Protein AF-A0A8J3ZW95-F1 (afdb_monomer)

Structure (mmCIF, N/CA/C/O backbone):
data_AF-A0A8J3ZW95-F1
#
_entry.id   AF-A0A8J3ZW95-F1
#
loop_
_atom_site.group_PDB
_atom_site.id
_atom_site.type_symbol
_atom_site.label_atom_id
_atom_site.label_alt_id
_atom_site.label_comp_id
_atom_site.label_asym_id
_atom_site.label_entity_id
_atom_site.label_seq_id
_atom_site.pdbx_PDB_ins_code
_atom_site.Cartn_x
_atom_site.Cartn_y
_atom_site.Cartn_z
_atom_site.occupancy
_atom_site.B_iso_or_equiv
_atom_site.auth_seq_id
_atom_site.auth_comp_id
_atom_site.auth_asym_id
_atom_site.auth_atom_id
_atom_site.pdbx_PDB_model_num
ATOM 1 N N . MET A 1 1 ? -8.675 -26.680 12.014 1.00 49.88 1 MET A N 1
ATOM 2 C CA . MET A 1 1 ? -7.627 -25.648 12.209 1.00 49.88 1 MET A CA 1
ATOM 3 C C . MET A 1 1 ? -8.250 -24.459 12.927 1.00 49.88 1 MET A C 1
ATOM 5 O O . MET A 1 1 ? -9.289 -23.995 12.486 1.00 49.88 1 MET A O 1
ATOM 9 N N . SER A 1 2 ? -7.690 -24.002 14.051 1.00 55.12 2 SER A N 1
ATOM 10 C CA . SER A 1 2 ? -8.222 -22.830 14.769 1.00 55.12 2 SER A CA 1
ATOM 11 C C . SER A 1 2 ? -8.255 -21.608 13.840 1.00 55.12 2 SER A C 1
A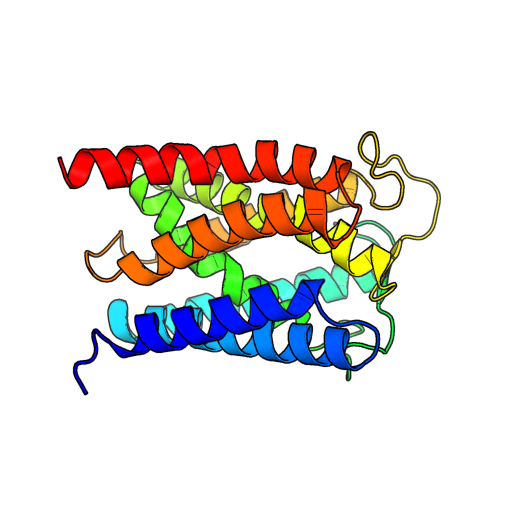TOM 13 O O . SER A 1 2 ? -7.225 -21.270 13.253 1.00 55.12 2 SER A O 1
ATOM 15 N N . PHE A 1 3 ? -9.411 -20.937 13.742 1.00 62.34 3 PHE A N 1
ATOM 16 C CA . PHE A 1 3 ? -9.634 -19.710 12.954 1.00 62.34 3 PHE A CA 1
ATOM 17 C C . PHE A 1 3 ? -8.583 -18.611 13.206 1.00 62.34 3 PHE A C 1
ATOM 19 O O . PHE A 1 3 ? -8.415 -17.721 12.380 1.00 62.34 3 PHE A O 1
ATOM 26 N N . ARG A 1 4 ? -7.839 -18.680 14.319 1.00 70.88 4 ARG A N 1
ATOM 27 C CA . ARG A 1 4 ? -6.763 -17.738 14.653 1.00 70.88 4 ARG A CA 1
ATOM 28 C C . ARG A 1 4 ? -5.436 -17.987 13.927 1.00 70.88 4 ARG A C 1
ATOM 30 O O . ARG A 1 4 ? -4.615 -17.080 13.908 1.00 70.88 4 ARG A O 1
ATOM 37 N N . ARG A 1 5 ? -5.176 -19.181 13.376 1.00 85.94 5 ARG A N 1
ATOM 38 C CA . ARG A 1 5 ? -3.844 -19.531 12.828 1.00 85.94 5 ARG A CA 1
ATOM 39 C C . ARG A 1 5 ? -3.665 -19.188 11.351 1.00 85.94 5 ARG A C 1
ATOM 41 O O . ARG A 1 5 ? -2.556 -18.860 10.947 1.00 85.94 5 ARG A O 1
ATOM 48 N N . TRP A 1 6 ? -4.727 -19.246 10.550 1.00 90.62 6 TRP A N 1
ATOM 49 C CA . TRP A 1 6 ? -4.615 -19.068 9.100 1.00 90.62 6 TRP A CA 1
ATOM 50 C C . TRP A 1 6 ? -4.072 -17.687 8.669 1.00 90.62 6 TRP A C 1
ATOM 52 O O . TRP A 1 6 ? -3.246 -17.682 7.756 1.00 90.62 6 TRP A O 1
ATOM 62 N N . PRO A 1 7 ? -4.404 -16.539 9.314 1.00 93.06 7 PRO A N 1
ATOM 63 C CA . PRO A 1 7 ? -3.857 -15.255 8.876 1.00 93.06 7 PRO A CA 1
ATOM 64 C C . PRO A 1 7 ? -2.346 -15.182 9.103 1.00 93.06 7 PRO A C 1
ATOM 66 O O . PRO A 1 7 ? -1.635 -14.572 8.317 1.00 93.06 7 PRO A O 1
ATOM 69 N N . TRP A 1 8 ? -1.845 -15.837 10.156 1.00 95.50 8 TRP A N 1
ATOM 70 C CA . TRP A 1 8 ? -0.411 -15.935 10.427 1.00 95.50 8 TRP A CA 1
ATOM 71 C C . TRP A 1 8 ? 0.311 -16.825 9.413 1.00 95.50 8 TRP A C 1
ATOM 73 O O . TRP A 1 8 ? 1.422 -16.494 9.015 1.00 95.50 8 TRP A O 1
ATOM 83 N N . LEU A 1 9 ? -0.313 -17.921 8.968 1.00 95.44 9 LEU A N 1
ATOM 84 C CA . LEU A 1 9 ? 0.256 -18.783 7.925 1.00 95.44 9 LEU A CA 1
ATOM 85 C C . LEU A 1 9 ? 0.332 -18.062 6.575 1.00 95.44 9 LEU A C 1
ATOM 87 O O . LEU A 1 9 ? 1.371 -18.103 5.922 1.00 95.44 9 LEU A O 1
ATOM 91 N N . LEU A 1 10 ? -0.734 -17.359 6.178 1.00 95.38 10 LEU A N 1
ATOM 92 C CA . LEU A 1 10 ? -0.709 -16.550 4.957 1.00 95.38 10 LEU A CA 1
ATOM 93 C C . LEU A 1 10 ? 0.260 -15.373 5.068 1.00 95.38 10 LEU A C 1
ATOM 95 O O . LEU A 1 10 ? 0.947 -15.076 4.099 1.00 95.38 10 LEU A O 1
ATOM 99 N N . LEU A 1 11 ? 0.364 -14.735 6.239 1.00 97.38 11 LEU A N 1
ATOM 100 C CA . LEU A 1 11 ? 1.375 -13.709 6.472 1.00 97.38 11 LEU A CA 1
ATOM 101 C C . LEU A 1 11 ? 2.789 -14.278 6.319 1.00 97.38 11 LEU A C 1
ATOM 103 O O . LEU A 1 11 ? 3.610 -13.655 5.662 1.00 97.38 11 LEU A O 1
ATOM 107 N N . ALA A 1 12 ? 3.075 -15.460 6.869 1.00 97.62 12 ALA A N 1
ATOM 108 C CA . ALA A 1 12 ? 4.380 -16.098 6.703 1.00 97.62 12 ALA A CA 1
ATOM 109 C C . ALA A 1 12 ? 4.691 -16.381 5.223 1.00 97.62 12 ALA A C 1
ATOM 111 O O . ALA A 1 12 ? 5.791 -16.090 4.765 1.00 97.62 12 ALA A O 1
ATOM 112 N N . ALA A 1 13 ? 3.714 -16.873 4.454 1.00 97.19 13 ALA A N 1
ATOM 113 C CA . ALA A 1 13 ? 3.872 -17.043 3.010 1.00 97.19 13 ALA A CA 1
ATOM 114 C C . ALA A 1 13 ? 4.122 -15.701 2.299 1.00 97.19 13 ALA A C 1
ATOM 116 O O . ALA A 1 13 ? 5.018 -15.603 1.466 1.00 97.19 13 ALA A O 1
ATOM 117 N N . LEU A 1 14 ? 3.384 -14.650 2.666 1.00 97.44 14 LEU A N 1
ATOM 118 C CA . LEU A 1 14 ? 3.548 -13.308 2.109 1.00 97.44 14 LEU A CA 1
ATOM 119 C C . LEU A 1 14 ? 4.928 -12.710 2.422 1.00 97.44 14 LEU A C 1
ATOM 121 O O . LEU A 1 14 ? 5.544 -12.110 1.547 1.00 97.44 14 LEU A O 1
ATOM 125 N N . VAL A 1 15 ? 5.444 -12.930 3.634 1.00 98.31 15 VAL A N 1
ATOM 126 C CA . VAL A 1 15 ? 6.814 -12.568 4.028 1.00 98.31 15 VAL A CA 1
ATOM 127 C C . VAL A 1 15 ? 7.835 -13.249 3.114 1.00 98.31 15 VAL A C 1
ATOM 129 O O . VAL A 1 15 ? 8.731 -12.583 2.605 1.00 98.31 15 VAL A O 1
ATOM 132 N N . LEU A 1 16 ? 7.684 -14.551 2.852 1.00 98.12 16 LEU A N 1
ATOM 133 C CA . LEU A 1 16 ? 8.588 -15.284 1.958 1.00 98.12 16 LEU A CA 1
ATOM 134 C C . LEU A 1 16 ? 8.531 -14.761 0.516 1.00 98.12 16 LEU A C 1
ATOM 136 O O . LEU A 1 16 ? 9.575 -14.623 -0.118 1.00 98.12 16 LEU A O 1
ATOM 140 N N . LEU A 1 17 ? 7.340 -14.422 0.012 1.00 97.75 17 LEU A N 1
ATOM 141 C CA . LEU A 1 17 ? 7.181 -13.819 -1.316 1.00 97.75 17 LEU A CA 1
ATOM 142 C C . LEU A 1 17 ? 7.900 -12.463 -1.411 1.00 97.75 17 LEU A C 1
ATOM 144 O O . LEU A 1 17 ? 8.619 -12.211 -2.377 1.00 97.75 17 LEU A O 1
ATOM 148 N N . GLN A 1 18 ? 7.772 -11.623 -0.380 1.00 97.56 18 GLN A N 1
ATOM 149 C CA . GLN A 1 18 ? 8.449 -10.325 -0.315 1.00 97.56 18 GLN A CA 1
ATOM 150 C C . GLN A 1 18 ? 9.969 -10.447 -0.172 1.00 97.56 18 GLN A C 1
ATOM 152 O O . GLN A 1 18 ? 10.688 -9.631 -0.737 1.00 97.56 18 GLN A O 1
ATOM 157 N N . ILE A 1 19 ? 10.472 -11.471 0.527 1.00 97.75 19 ILE A N 1
ATOM 158 C CA . ILE A 1 19 ? 11.910 -11.787 0.566 1.00 97.75 19 ILE A CA 1
ATOM 159 C C . ILE A 1 19 ? 12.399 -12.244 -0.814 1.00 97.75 19 ILE A C 1
ATOM 161 O O . ILE A 1 19 ? 13.501 -11.891 -1.221 1.00 97.75 19 ILE A O 1
ATOM 165 N N . GLY A 1 20 ? 11.586 -13.006 -1.550 1.00 97.12 20 GLY A N 1
ATOM 166 C CA . GLY A 1 20 ? 11.925 -13.471 -2.895 1.00 97.12 20 GLY A CA 1
ATOM 167 C C . GLY A 1 20 ? 11.990 -12.351 -3.939 1.00 97.12 20 GLY A C 1
ATOM 168 O O . GLY A 1 20 ? 12.810 -12.424 -4.852 1.00 97.12 20 GLY A O 1
ATOM 169 N N . TYR A 1 21 ? 11.173 -11.301 -3.805 1.00 97.12 21 TYR A N 1
ATOM 170 C CA . TYR A 1 21 ? 11.115 -10.190 -4.765 1.00 97.12 21 TYR A CA 1
ATOM 171 C C . TYR A 1 21 ? 12.492 -9.575 -5.099 1.00 97.12 21 TYR A C 1
ATOM 173 O O . TYR A 1 21 ? 12.890 -9.646 -6.266 1.00 97.12 21 TYR A O 1
ATOM 181 N N . PRO A 1 22 ? 13.271 -9.045 -4.130 1.00 96.44 22 PRO A N 1
ATOM 182 C CA . PRO A 1 22 ? 14.571 -8.439 -4.423 1.00 96.44 22 PRO A CA 1
ATOM 183 C C . PRO A 1 22 ? 15.627 -9.441 -4.917 1.00 96.44 22 PRO A C 1
ATOM 185 O O . PRO A 1 22 ? 16.647 -9.027 -5.460 1.00 96.44 22 PRO A O 1
ATOM 188 N N . LEU A 1 23 ? 15.393 -10.748 -4.751 1.00 96.19 23 LEU A N 1
ATOM 189 C CA . LEU A 1 23 ? 16.322 -11.822 -5.123 1.00 96.19 23 LEU A CA 1
ATOM 190 C C . LEU A 1 23 ? 16.070 -12.393 -6.529 1.00 96.19 23 LEU A C 1
ATOM 192 O O . LEU A 1 23 ? 16.790 -13.282 -6.976 1.00 96.19 23 LEU A O 1
ATOM 196 N N . THR A 1 24 ? 15.044 -11.910 -7.227 1.00 96.94 24 THR A N 1
ATOM 197 C CA . THR A 1 24 ? 14.668 -12.360 -8.578 1.00 96.94 24 THR A CA 1
ATOM 198 C C . THR A 1 24 ? 14.692 -11.193 -9.553 1.00 96.94 24 THR A C 1
ATOM 200 O O . THR A 1 24 ? 14.816 -10.055 -9.123 1.00 96.94 24 THR A O 1
ATOM 203 N N . SER A 1 25 ? 14.572 -11.428 -10.858 1.00 95.62 25 SER A N 1
ATOM 204 C CA . SER A 1 25 ? 14.516 -10.374 -11.884 1.00 95.62 25 SER A CA 1
ATOM 205 C C . SER A 1 25 ? 13.596 -10.774 -13.044 1.00 95.62 25 SER A C 1
ATOM 207 O O . SER A 1 25 ? 13.141 -11.921 -13.123 1.00 95.62 25 SER A O 1
ATOM 209 N N . GLY A 1 26 ? 13.282 -9.822 -13.928 1.00 94.38 26 GLY A N 1
ATOM 210 C CA . GLY A 1 26 ? 12.531 -10.073 -15.160 1.00 94.38 26 GLY A CA 1
ATOM 211 C C . GLY A 1 26 ? 11.127 -10.641 -14.924 1.00 94.38 26 GLY A C 1
ATOM 212 O O . GLY A 1 26 ? 10.406 -10.217 -14.020 1.00 94.38 26 GLY A O 1
ATOM 213 N N . SER A 1 27 ? 10.728 -11.624 -15.736 1.00 93.62 27 SER A N 1
ATOM 214 C CA . SER A 1 27 ? 9.389 -12.230 -15.674 1.00 93.62 27 SER A CA 1
ATOM 215 C C . SER A 1 27 ? 9.100 -12.925 -14.341 1.00 93.62 27 SER A C 1
ATOM 217 O O . SER A 1 27 ? 7.970 -12.869 -13.859 1.00 93.62 27 SER A O 1
ATOM 219 N N . THR A 1 28 ? 10.110 -13.523 -13.704 1.00 96.69 28 THR A N 1
ATOM 220 C CA . THR A 1 28 ? 9.969 -14.123 -12.370 1.00 96.69 28 THR A CA 1
ATOM 221 C C . THR A 1 28 ? 9.621 -13.065 -11.327 1.00 96.69 28 THR A C 1
ATOM 223 O O . THR A 1 28 ? 8.718 -13.281 -10.519 1.00 96.69 28 THR A O 1
ATOM 226 N N . ARG A 1 29 ? 10.280 -11.897 -11.374 1.00 96.81 29 ARG A N 1
ATOM 227 C CA . ARG A 1 29 ? 9.981 -10.767 -10.480 1.00 96.81 29 ARG A CA 1
ATOM 228 C C . ARG A 1 29 ? 8.556 -10.253 -10.705 1.00 96.81 29 ARG A C 1
ATOM 230 O O . ARG A 1 29 ? 7.812 -10.106 -9.739 1.00 96.81 29 ARG A O 1
ATOM 237 N N . ALA A 1 30 ? 8.134 -10.090 -11.961 1.00 96.25 30 ALA A N 1
ATOM 238 C CA . ALA A 1 30 ? 6.767 -9.676 -12.299 1.00 96.25 30 ALA A CA 1
ATOM 239 C C . ALA A 1 30 ? 5.704 -10.689 -11.818 1.00 96.25 30 ALA A C 1
ATOM 241 O O . ALA A 1 30 ? 4.663 -10.319 -11.263 1.00 96.25 30 ALA A O 1
ATOM 242 N N . GLY A 1 31 ? 5.990 -11.988 -11.959 1.00 97.06 31 GLY A N 1
ATOM 243 C CA . GLY A 1 31 ? 5.160 -13.060 -11.414 1.00 97.06 31 GLY A CA 1
ATOM 244 C C . GLY A 1 31 ? 5.053 -12.989 -9.890 1.00 97.06 31 GLY A C 1
ATOM 245 O O . GLY A 1 31 ? 3.950 -13.058 -9.345 1.00 97.06 31 GLY A O 1
ATOM 246 N N . LEU A 1 32 ? 6.172 -12.772 -9.191 1.00 97.19 32 LEU A N 1
ATOM 247 C CA . LEU A 1 32 ? 6.178 -12.610 -7.736 1.00 97.19 32 LEU A CA 1
ATOM 248 C C . LEU A 1 32 ? 5.395 -11.383 -7.274 1.00 97.19 32 LEU A C 1
ATOM 250 O O . LEU A 1 32 ? 4.698 -11.483 -6.268 1.00 97.19 32 LEU A O 1
ATOM 254 N N . VAL A 1 33 ? 5.442 -10.261 -7.997 1.00 97.44 33 VAL A N 1
ATOM 255 C CA . VAL A 1 33 ? 4.602 -9.084 -7.706 1.00 97.44 33 VAL A CA 1
ATOM 256 C C . VAL A 1 33 ? 3.130 -9.470 -7.739 1.00 97.44 33 VAL A C 1
ATOM 258 O O . VAL A 1 33 ? 2.400 -9.228 -6.777 1.00 97.44 33 VAL A O 1
ATOM 261 N N . THR A 1 34 ? 2.715 -10.159 -8.801 1.00 97.62 34 THR A N 1
ATOM 262 C CA . THR A 1 34 ? 1.332 -10.610 -8.974 1.00 97.62 34 THR A CA 1
ATOM 263 C C . THR A 1 34 ? 0.890 -11.523 -7.830 1.00 97.62 34 THR A C 1
ATOM 265 O O . THR A 1 34 ? -0.134 -11.278 -7.190 1.00 97.62 34 THR A O 1
ATOM 268 N N . VAL A 1 35 ? 1.685 -12.549 -7.513 1.00 98.06 35 VAL A N 1
ATOM 269 C CA . VAL A 1 35 ? 1.366 -13.506 -6.441 1.00 98.06 35 VAL A CA 1
ATOM 270 C C . VAL A 1 35 ? 1.372 -12.829 -5.066 1.00 98.06 35 VAL A C 1
ATOM 272 O O . VAL A 1 35 ? 0.496 -13.109 -4.249 1.00 98.06 35 VAL A O 1
ATOM 275 N N . THR A 1 36 ? 2.303 -11.904 -4.817 1.00 98.31 36 THR A N 1
ATOM 276 C CA . THR A 1 36 ? 2.388 -11.130 -3.566 1.00 98.31 36 THR A CA 1
ATOM 277 C C . THR A 1 36 ? 1.132 -10.296 -3.357 1.00 98.31 36 THR A C 1
ATOM 279 O O . THR A 1 36 ? 0.525 -10.358 -2.288 1.00 98.31 36 THR A O 1
ATOM 282 N N . VAL A 1 37 ? 0.700 -9.559 -4.381 1.00 98.44 37 VAL A N 1
ATOM 283 C CA . VAL A 1 37 ? -0.493 -8.715 -4.288 1.00 98.44 37 VAL A CA 1
ATOM 284 C C . VAL A 1 37 ? -1.754 -9.556 -4.098 1.00 98.44 37 VAL A C 1
ATOM 286 O O . VAL A 1 37 ? -2.575 -9.229 -3.243 1.00 98.44 37 VAL A O 1
ATOM 289 N N . VAL A 1 38 ? -1.902 -10.670 -4.823 1.00 98.50 38 VAL A N 1
ATOM 290 C CA . VAL A 1 38 ? -3.047 -11.579 -4.645 1.00 98.50 38 VAL A CA 1
ATOM 291 C C . VAL A 1 38 ? -3.062 -12.180 -3.239 1.00 98.50 38 VAL A C 1
ATOM 293 O O . VAL A 1 38 ? -4.102 -12.172 -2.579 1.00 98.50 38 VAL A O 1
ATOM 296 N N . ALA A 1 39 ? -1.921 -12.661 -2.741 1.00 98.38 39 ALA A N 1
ATOM 297 C CA . ALA A 1 39 ? -1.818 -13.206 -1.389 1.00 98.38 39 ALA A CA 1
ATOM 298 C C . ALA A 1 39 ? -2.134 -12.143 -0.323 1.00 98.38 39 ALA A C 1
ATOM 300 O O . ALA A 1 39 ? -2.864 -12.418 0.631 1.00 98.38 39 ALA A O 1
ATOM 301 N N . GLY A 1 40 ? -1.643 -10.917 -0.514 1.00 98.56 40 GLY A N 1
ATOM 302 C CA . GLY A 1 40 ? -1.935 -9.771 0.339 1.00 98.56 40 GLY A CA 1
ATOM 303 C C . GLY A 1 40 ? -3.414 -9.378 0.335 1.00 98.56 40 GLY A C 1
ATOM 304 O O . GLY A 1 40 ? -4.001 -9.170 1.399 1.00 98.56 40 GLY A O 1
ATOM 305 N N . PHE A 1 41 ? -4.045 -9.357 -0.839 1.00 98.69 41 PHE A N 1
ATOM 306 C CA . PHE A 1 41 ? -5.479 -9.127 -0.996 1.00 98.69 41 PHE A CA 1
ATOM 307 C C . PHE A 1 41 ? -6.296 -10.184 -0.248 1.00 98.69 41 PHE A C 1
ATOM 309 O O . PHE A 1 41 ? -7.145 -9.842 0.577 1.00 98.69 41 PHE A O 1
ATOM 316 N N . VAL A 1 42 ? -6.005 -11.469 -0.479 1.00 98.44 42 VAL A N 1
ATOM 317 C CA . VAL A 1 42 ? -6.690 -12.592 0.182 1.00 98.44 42 VAL A CA 1
ATOM 318 C C . VAL A 1 42 ? -6.524 -12.515 1.697 1.00 98.44 42 VAL A C 1
ATOM 320 O O . VAL A 1 42 ? -7.492 -12.710 2.434 1.00 98.44 42 VAL A O 1
ATOM 323 N N . LEU A 1 43 ? -5.323 -12.185 2.177 1.00 98.31 43 LEU A N 1
ATOM 324 C CA . LEU A 1 43 ? -5.054 -12.011 3.598 1.00 98.31 43 LEU A CA 1
ATOM 325 C C . LEU A 1 43 ? -5.881 -10.860 4.193 1.00 98.31 43 LEU A C 1
ATOM 327 O O . LEU A 1 43 ? -6.567 -11.072 5.193 1.00 98.31 43 LEU A O 1
ATOM 331 N N . SER A 1 44 ? -5.867 -9.674 3.581 1.00 98.06 44 SER A N 1
ATOM 332 C CA . SER A 1 44 ? -6.593 -8.499 4.081 1.00 98.06 44 SER A CA 1
ATOM 333 C C . SER A 1 44 ? -8.112 -8.694 4.053 1.00 98.06 44 SER A C 1
ATOM 335 O O . SER A 1 44 ? -8.783 -8.495 5.069 1.00 98.06 44 SER A O 1
ATOM 337 N N . VAL A 1 45 ? -8.661 -9.161 2.929 1.00 98.12 45 VAL A N 1
ATOM 338 C CA . VAL A 1 45 ? -10.105 -9.393 2.765 1.00 98.12 45 VAL A CA 1
ATOM 339 C C . VAL A 1 45 ? -10.579 -10.547 3.641 1.00 98.12 45 VAL A C 1
ATOM 341 O O . VAL A 1 45 ? -11.581 -10.413 4.346 1.00 98.12 45 VAL A O 1
ATOM 344 N N . GLY A 1 46 ? -9.844 -11.661 3.666 1.00 96.88 46 GLY A N 1
ATOM 345 C CA . GLY A 1 46 ? -10.160 -12.796 4.528 1.00 96.88 46 GLY A CA 1
ATOM 346 C C . GLY A 1 46 ? -10.110 -12.410 6.005 1.00 96.88 46 GLY A C 1
ATOM 347 O O . GLY A 1 46 ? -10.987 -12.797 6.781 1.00 96.88 46 GLY A O 1
ATOM 348 N N . HIS A 1 47 ? -9.126 -11.595 6.405 1.00 96.62 47 HIS A N 1
ATOM 349 C CA . HIS A 1 47 ? -9.003 -11.143 7.785 1.00 96.62 47 HIS A CA 1
ATOM 350 C C . HIS A 1 47 ? -10.197 -10.266 8.143 1.00 96.62 47 HIS A C 1
ATOM 352 O O . HIS A 1 47 ? -10.828 -10.499 9.174 1.00 96.62 47 HIS A O 1
ATOM 358 N N . ALA A 1 48 ? -10.542 -9.292 7.296 1.00 96.12 48 ALA A N 1
ATOM 359 C CA . ALA A 1 48 ? -11.721 -8.450 7.478 1.00 96.12 48 ALA A CA 1
ATOM 360 C C . ALA A 1 48 ? -13.009 -9.287 7.583 1.00 96.12 48 ALA A C 1
ATOM 362 O O . ALA A 1 48 ? -13.791 -9.081 8.511 1.00 96.12 48 ALA A O 1
ATOM 363 N N . ALA A 1 49 ? -13.194 -10.280 6.708 1.00 95.69 49 ALA A N 1
ATOM 364 C CA . ALA A 1 49 ? -14.380 -11.135 6.688 1.00 95.69 49 ALA A CA 1
ATOM 365 C C . ALA A 1 49 ? -14.526 -11.953 7.976 1.00 95.69 49 ALA A C 1
ATOM 367 O O . ALA A 1 49 ? -15.601 -11.988 8.570 1.00 95.69 49 ALA A O 1
ATOM 368 N N . VAL A 1 50 ? -13.438 -12.572 8.438 1.00 93.38 50 VAL A N 1
ATOM 369 C CA . VAL A 1 50 ? -13.442 -13.419 9.639 1.00 93.38 50 VAL A CA 1
ATOM 370 C C . VAL A 1 50 ? -13.586 -12.594 10.913 1.00 93.38 50 VAL A C 1
ATOM 372 O O . VAL A 1 50 ? -14.275 -13.008 11.841 1.00 93.38 50 VAL A O 1
ATOM 375 N N . THR A 1 51 ? -12.928 -11.437 10.989 1.00 93.31 51 THR A N 1
ATOM 376 C CA . THR A 1 51 ? -12.885 -10.663 12.237 1.00 93.31 51 THR A CA 1
ATOM 377 C C . THR A 1 51 ? -14.060 -9.697 12.372 1.00 93.31 51 THR A C 1
ATOM 379 O O . THR A 1 51 ? -14.503 -9.449 13.493 1.00 93.31 51 THR A O 1
ATOM 382 N N . ARG A 1 52 ? -14.550 -9.117 11.264 1.00 93.50 52 ARG A N 1
ATOM 383 C CA . ARG A 1 52 ? -15.547 -8.019 11.237 1.00 93.50 52 ARG A CA 1
ATOM 384 C C . ARG A 1 52 ? -16.796 -8.378 10.419 1.00 93.50 52 ARG A C 1
ATOM 386 O O . ARG A 1 52 ? -17.735 -7.587 10.369 1.00 93.50 52 ARG A O 1
ATOM 393 N N . GLY A 1 53 ? -16.832 -9.565 9.819 1.00 94.50 53 GLY A N 1
ATOM 394 C CA . GLY A 1 53 ? -17.960 -10.076 9.048 1.00 94.50 53 GLY A CA 1
ATOM 395 C C . GLY A 1 53 ? -17.871 -9.774 7.545 1.00 94.50 53 GLY A C 1
ATOM 396 O O . GLY A 1 53 ? -17.181 -8.841 7.119 1.00 94.50 53 GLY A O 1
ATOM 397 N N . PRO A 1 54 ? -18.613 -10.530 6.715 1.00 96.12 54 PRO A N 1
ATOM 398 C CA . PRO A 1 54 ? -18.549 -10.433 5.255 1.00 96.12 54 PRO A CA 1
ATOM 399 C C . PRO A 1 54 ? -18.983 -9.064 4.725 1.00 96.12 54 PRO A C 1
ATOM 401 O O . PRO A 1 54 ? -18.446 -8.594 3.728 1.00 96.12 54 PRO A O 1
ATOM 404 N N . ARG A 1 55 ? -19.900 -8.374 5.419 1.00 96.56 55 ARG A N 1
ATOM 405 C CA . ARG A 1 55 ? -20.320 -7.014 5.049 1.00 96.56 55 ARG A CA 1
ATOM 406 C C . ARG A 1 55 ? -19.154 -6.026 5.095 1.00 96.56 55 ARG A C 1
ATOM 408 O O . ARG A 1 55 ? -19.027 -5.204 4.197 1.00 96.56 55 ARG A O 1
ATOM 415 N N . VAL A 1 56 ? -18.296 -6.111 6.114 1.00 96.06 56 VAL A N 1
ATOM 416 C CA . VAL A 1 56 ? -17.121 -5.234 6.230 1.00 96.06 56 VAL A CA 1
ATOM 417 C C . VAL A 1 56 ? -16.079 -5.576 5.171 1.00 96.06 56 VAL A C 1
ATOM 419 O O . VAL A 1 56 ? -15.517 -4.665 4.574 1.00 96.06 56 VAL A O 1
ATOM 422 N N . ALA A 1 57 ? -15.867 -6.860 4.881 1.00 97.25 57 ALA A N 1
ATOM 423 C CA . ALA A 1 57 ? -14.991 -7.274 3.787 1.00 97.25 57 ALA A CA 1
ATOM 424 C C . ALA A 1 57 ? -15.485 -6.771 2.421 1.00 97.25 57 ALA A C 1
ATOM 426 O O . ALA A 1 57 ? -14.691 -6.270 1.631 1.00 97.25 57 ALA A O 1
ATOM 427 N N . ALA A 1 58 ? -16.794 -6.832 2.164 1.00 97.88 58 ALA A N 1
ATOM 428 C CA . ALA A 1 58 ? -17.385 -6.293 0.943 1.00 97.88 58 ALA A CA 1
ATOM 429 C C . ALA A 1 58 ? -17.200 -4.771 0.849 1.00 97.88 58 ALA A C 1
ATOM 431 O O . ALA A 1 58 ? -16.777 -4.276 -0.190 1.00 97.88 58 ALA A O 1
ATOM 432 N N . VAL A 1 59 ? -17.445 -4.033 1.939 1.00 97.69 59 VAL A N 1
ATOM 433 C CA . VAL A 1 59 ? -17.193 -2.581 1.993 1.00 97.69 59 VAL A CA 1
ATOM 434 C C . VAL A 1 59 ? -15.719 -2.270 1.737 1.00 97.69 59 VAL A C 1
ATOM 436 O O . VAL A 1 59 ? -15.429 -1.373 0.953 1.00 97.69 59 VAL A O 1
ATOM 439 N N . LEU A 1 60 ? -14.794 -3.027 2.336 1.00 98.06 60 LEU A N 1
ATOM 440 C CA . LEU A 1 60 ? -13.361 -2.890 2.083 1.00 98.06 60 LEU A CA 1
ATOM 441 C C . LEU A 1 60 ? -13.056 -3.026 0.585 1.00 98.06 60 LEU A C 1
ATOM 443 O O . LEU A 1 60 ? -12.475 -2.113 0.003 1.00 98.06 60 LEU A O 1
ATOM 447 N N . VAL A 1 61 ? -13.499 -4.113 -0.051 1.00 98.56 61 VAL A N 1
ATOM 448 C CA . VAL A 1 61 ? -13.251 -4.368 -1.479 1.00 98.56 61 VAL A CA 1
ATOM 449 C C . VAL A 1 61 ? -13.889 -3.294 -2.360 1.00 98.56 61 VAL A C 1
ATOM 451 O O . VAL A 1 61 ? -13.233 -2.777 -3.256 1.00 98.56 61 VAL A O 1
ATOM 454 N N . VAL A 1 62 ? -15.13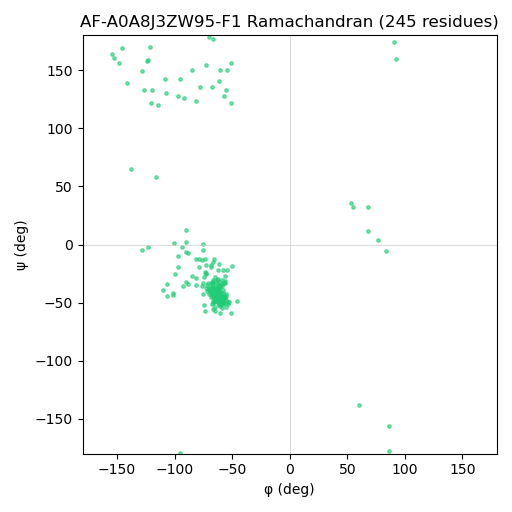9 -2.910 -2.108 1.00 98.50 62 VAL A N 1
ATOM 455 C CA . VAL A 1 62 ? -15.814 -1.877 -2.909 1.00 98.50 62 VAL A CA 1
ATOM 456 C C . VAL A 1 62 ? -15.087 -0.538 -2.787 1.00 98.50 62 VAL A C 1
ATOM 458 O O . VAL A 1 62 ? -14.782 0.094 -3.792 1.00 98.50 62 VAL A O 1
ATOM 461 N N . VAL A 1 63 ? -14.752 -0.108 -1.572 1.00 98.31 63 VAL A N 1
ATOM 462 C CA . VAL A 1 63 ? -14.111 1.197 -1.370 1.00 98.31 63 VAL A CA 1
ATOM 463 C C . VAL A 1 63 ? -12.693 1.227 -1.941 1.00 98.31 63 VAL A C 1
ATOM 465 O O . VAL A 1 63 ? -12.308 2.227 -2.536 1.00 98.31 63 VAL A O 1
ATOM 468 N N . THR A 1 64 ? -11.915 0.155 -1.775 1.00 98.38 64 THR A N 1
ATOM 469 C CA . THR A 1 64 ? -10.477 0.176 -2.104 1.00 98.38 64 THR A CA 1
ATOM 470 C C . THR A 1 64 ? -10.133 -0.484 -3.430 1.00 98.38 64 THR A C 1
ATOM 472 O O . THR A 1 64 ? -9.380 0.097 -4.199 1.00 98.38 64 THR A O 1
ATOM 475 N N . CYS A 1 65 ? -10.724 -1.631 -3.764 1.00 98.25 65 CYS A N 1
ATOM 476 C CA . CYS A 1 65 ? -10.511 -2.268 -5.063 1.00 98.25 65 CYS A CA 1
ATOM 477 C C . CYS A 1 65 ? -11.255 -1.507 -6.160 1.00 98.25 65 CYS A C 1
ATOM 479 O O . CYS A 1 65 ? -10.643 -1.046 -7.116 1.00 98.25 65 CYS A O 1
ATOM 481 N N . VAL A 1 66 ? -12.576 -1.344 -6.032 1.00 98.31 66 VAL A N 1
ATOM 482 C CA . VAL A 1 66 ? -13.358 -0.661 -7.079 1.00 98.31 66 VAL A CA 1
ATOM 483 C C . VAL A 1 66 ? -13.022 0.828 -7.107 1.00 98.31 66 VAL A C 1
ATOM 485 O O . VAL A 1 66 ? -12.807 1.377 -8.184 1.00 98.31 66 VAL A O 1
ATOM 488 N N . GLY A 1 67 ? -12.900 1.468 -5.939 1.00 98.12 67 GLY A N 1
ATOM 489 C CA . GLY A 1 67 ? -12.443 2.857 -5.849 1.00 98.12 67 GLY A CA 1
ATOM 490 C C . GLY A 1 67 ? -11.035 3.060 -6.416 1.00 98.12 67 GLY A C 1
ATOM 491 O O . GLY A 1 67 ? -10.833 3.994 -7.185 1.00 98.12 67 GLY A O 1
ATOM 492 N N . GLY A 1 68 ? -10.094 2.158 -6.113 1.00 97.62 68 GLY A N 1
ATOM 493 C CA . GLY A 1 68 ? -8.734 2.199 -6.653 1.00 97.62 68 GLY A CA 1
ATOM 494 C C . GLY A 1 68 ? -8.735 2.073 -8.170 1.00 97.62 68 GLY A C 1
ATOM 495 O O . GLY A 1 68 ? -8.207 2.942 -8.846 1.00 97.62 68 GLY A O 1
ATOM 496 N N . LEU A 1 69 ? -9.435 1.075 -8.722 1.00 98.38 69 LEU A N 1
ATOM 497 C CA . LEU A 1 69 ? -9.590 0.936 -10.173 1.00 98.38 69 LEU A CA 1
ATOM 498 C C . LEU A 1 69 ? -10.182 2.195 -10.817 1.00 98.38 69 LEU A C 1
ATOM 500 O O . LEU A 1 69 ? -9.700 2.624 -11.858 1.00 98.38 69 LEU A O 1
ATOM 504 N N . ALA A 1 70 ? -11.215 2.786 -10.214 1.00 98.12 70 ALA A N 1
ATOM 505 C CA . ALA A 1 70 ? -11.851 3.986 -10.748 1.00 98.12 70 ALA A CA 1
ATOM 506 C C . ALA A 1 70 ? -10.894 5.188 -10.759 1.00 98.12 70 ALA A C 1
ATOM 508 O O . ALA A 1 70 ? -10.839 5.920 -11.745 1.00 98.12 70 ALA A O 1
ATOM 509 N N . THR A 1 71 ? -10.128 5.388 -9.684 1.00 97.81 71 THR A N 1
ATOM 510 C CA . THR A 1 71 ? -9.137 6.466 -9.605 1.00 97.81 71 THR A CA 1
ATOM 511 C C . THR A 1 71 ? -7.961 6.236 -10.551 1.00 97.81 71 THR A C 1
ATOM 513 O O . THR A 1 71 ? -7.548 7.177 -11.217 1.00 97.81 71 THR A O 1
ATOM 516 N N . GLU A 1 72 ? -7.446 5.013 -10.655 1.00 97.69 72 GLU A N 1
ATOM 517 C CA . GLU A 1 72 ? -6.359 4.671 -11.582 1.00 97.69 72 GLU A CA 1
ATOM 518 C C . GLU A 1 72 ? -6.807 4.828 -13.039 1.00 97.69 72 GLU A C 1
ATOM 520 O O . GLU A 1 72 ? -6.104 5.422 -13.847 1.00 97.69 72 GLU A O 1
ATOM 525 N N . ALA A 1 73 ? -8.020 4.382 -13.378 1.00 97.75 73 ALA A N 1
ATOM 526 C CA . ALA A 1 73 ? -8.574 4.558 -14.718 1.00 97.75 73 ALA A CA 1
ATOM 527 C C . ALA A 1 73 ? -8.770 6.045 -15.060 1.00 97.75 73 ALA A C 1
ATOM 529 O O . ALA A 1 73 ? -8.502 6.460 -16.186 1.00 97.75 73 ALA A O 1
ATOM 530 N N . LEU A 1 74 ? -9.194 6.861 -14.087 1.00 97.56 74 LEU A N 1
ATOM 531 C CA . LEU A 1 74 ? -9.242 8.316 -14.236 1.00 97.56 74 LEU A CA 1
ATOM 532 C C . LEU A 1 74 ? -7.833 8.901 -14.432 1.00 97.56 74 LEU A C 1
ATOM 534 O O . LEU A 1 74 ? -7.636 9.720 -15.326 1.00 97.56 74 LEU A O 1
ATOM 538 N N . GLY A 1 75 ? -6.857 8.438 -13.648 1.00 97.12 75 GLY A N 1
ATOM 539 C CA . GLY A 1 75 ? -5.449 8.816 -13.744 1.00 97.12 75 GLY A CA 1
ATOM 540 C C . GLY A 1 75 ? -4.872 8.564 -15.131 1.00 97.12 75 GLY A C 1
ATOM 541 O O . GLY A 1 75 ? -4.337 9.486 -15.738 1.00 97.12 75 GLY A O 1
ATOM 542 N N . VAL A 1 76 ? -5.060 7.357 -15.663 1.00 96.44 76 VAL A N 1
ATOM 543 C CA . VAL A 1 76 ? -4.642 6.983 -17.022 1.00 96.44 76 VAL A CA 1
ATOM 544 C C . VAL A 1 76 ? -5.362 7.829 -18.079 1.00 96.44 76 VAL A C 1
ATOM 546 O O . VAL A 1 76 ? -4.741 8.280 -19.036 1.00 96.44 76 VAL A O 1
ATOM 549 N N . ALA A 1 77 ? -6.663 8.086 -17.916 1.00 96.50 77 ALA A N 1
ATOM 550 C CA . ALA A 1 77 ? -7.447 8.811 -18.915 1.00 96.50 77 ALA A CA 1
ATOM 551 C C . ALA A 1 77 ? -7.185 10.328 -18.942 1.00 96.50 77 ALA A C 1
ATOM 553 O O . ALA A 1 77 ? -7.297 10.944 -20.001 1.00 96.50 77 ALA A O 1
ATOM 554 N N . THR A 1 78 ? -6.898 10.953 -17.795 1.00 96.12 78 THR A N 1
ATOM 555 C CA . THR A 1 78 ? -6.868 12.424 -17.671 1.00 96.12 78 THR A CA 1
ATOM 556 C C . THR A 1 78 ? -5.587 12.981 -17.054 1.00 96.12 78 THR A C 1
ATOM 558 O O . THR A 1 78 ? -5.469 14.196 -16.886 1.00 96.12 78 THR A O 1
ATOM 561 N N . GLY A 1 79 ? -4.671 12.126 -16.603 1.00 94.69 79 GLY A N 1
ATOM 562 C CA . GLY A 1 79 ? -3.485 12.518 -15.846 1.00 94.69 79 GLY A CA 1
ATOM 563 C C . GLY A 1 79 ? -3.775 13.063 -14.438 1.00 94.69 79 GLY A C 1
ATOM 564 O O . GLY A 1 79 ? -2.898 13.657 -13.807 1.00 94.69 79 GLY A O 1
ATOM 565 N N . PHE A 1 80 ? -5.003 12.927 -13.925 1.00 95.12 80 PHE A N 1
ATOM 566 C CA . PHE A 1 80 ? -5.390 13.373 -12.582 1.00 95.12 80 PHE A CA 1
ATOM 567 C C . PHE A 1 80 ? -5.883 12.179 -11.752 1.00 95.12 80 PHE A C 1
ATOM 569 O O . PHE A 1 80 ? -6.737 11.445 -12.236 1.00 95.12 80 PHE A O 1
ATOM 576 N N . PRO A 1 81 ? -5.425 11.998 -10.498 1.00 94.75 81 PRO A N 1
ATOM 577 C CA . PRO A 1 81 ? -4.594 12.923 -9.722 1.00 94.75 81 PRO A CA 1
ATOM 578 C C . PRO A 1 81 ? -3.079 12.721 -9.878 1.00 94.75 81 PRO A C 1
ATOM 580 O O . PRO A 1 81 ? -2.322 13.548 -9.376 1.00 94.75 81 PRO A O 1
ATOM 583 N N . PHE A 1 82 ? -2.638 11.678 -10.583 1.00 96.31 82 PHE A N 1
ATOM 584 C CA . PHE A 1 82 ? -1.264 11.168 -10.495 1.00 96.31 82 PHE A CA 1
ATOM 585 C C . PHE A 1 82 ? -0.239 11.807 -11.452 1.00 96.31 82 PHE A C 1
ATOM 587 O O . PHE A 1 82 ? 0.959 11.567 -11.330 1.00 96.31 82 PHE A O 1
ATOM 594 N N . GLY A 1 83 ? -0.667 12.661 -12.383 1.00 95.56 83 GLY A N 1
ATOM 595 C CA . GLY A 1 83 ? 0.135 13.040 -13.555 1.00 95.56 83 GLY A CA 1
ATOM 596 C C . GLY A 1 83 ? -0.135 12.101 -14.732 1.00 95.56 83 GLY A C 1
ATOM 597 O O . GLY A 1 83 ? -0.884 11.146 -14.582 1.00 95.56 83 GLY A O 1
ATOM 598 N N . HIS A 1 84 ? 0.429 12.388 -15.907 1.00 95.44 84 HIS A N 1
ATOM 599 C CA . HIS A 1 84 ? 0.296 11.505 -17.071 1.00 95.44 84 HIS A CA 1
ATOM 600 C C . HIS A 1 84 ? 1.309 10.365 -16.955 1.00 95.44 84 HIS A C 1
ATOM 602 O O . HIS A 1 84 ? 2.506 10.616 -16.811 1.00 95.44 84 HIS A O 1
ATOM 608 N N . TYR A 1 85 ? 0.821 9.131 -16.986 1.00 95.88 85 TYR A N 1
ATOM 609 C CA . TYR A 1 85 ? 1.620 7.916 -16.885 1.00 95.88 85 TYR A CA 1
ATOM 610 C C . TYR A 1 85 ? 0.964 6.800 -17.682 1.00 95.88 85 TYR A C 1
ATOM 612 O O . TYR A 1 85 ? -0.249 6.795 -17.886 1.00 95.88 85 TYR A O 1
ATOM 620 N N . ASP A 1 86 ? 1.785 5.841 -18.087 1.00 94.62 86 ASP A N 1
ATOM 621 C CA . ASP A 1 86 ? 1.359 4.678 -18.847 1.00 94.62 86 ASP A CA 1
ATOM 622 C C . ASP A 1 86 ? 1.826 3.407 -18.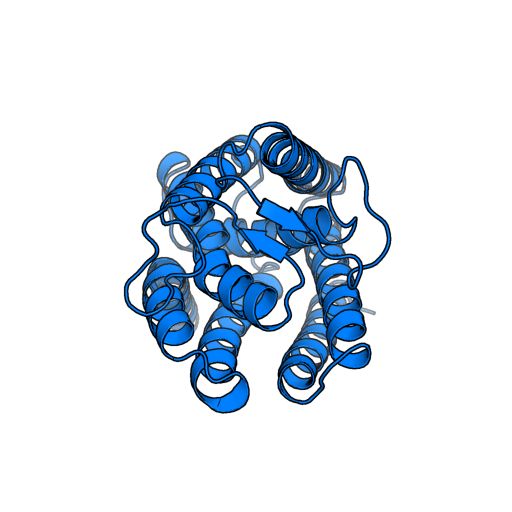146 1.00 94.62 86 ASP A C 1
ATOM 624 O O . ASP A 1 86 ? 2.990 3.287 -17.749 1.00 94.62 86 ASP A O 1
ATOM 628 N N . TYR A 1 87 ? 0.921 2.438 -18.013 1.00 96.44 87 TYR A N 1
ATOM 629 C CA . TYR A 1 87 ? 1.270 1.097 -17.556 1.00 96.44 87 TYR A CA 1
ATOM 630 C C . TYR A 1 87 ? 1.910 0.288 -18.684 1.00 96.44 87 TYR A C 1
ATOM 632 O O . TYR A 1 87 ? 1.373 0.215 -19.791 1.00 96.44 87 TYR A O 1
ATOM 640 N N . GLY A 1 88 ? 2.996 -0.414 -18.376 1.00 93.50 88 GLY A N 1
ATOM 641 C CA . GLY A 1 88 ? 3.564 -1.453 -19.229 1.00 93.50 88 GLY A CA 1
ATOM 642 C C . GLY A 1 88 ? 2.687 -2.710 -19.287 1.00 93.50 88 GLY A C 1
ATOM 643 O O . GLY A 1 88 ? 1.643 -2.804 -18.637 1.00 93.50 88 GLY A O 1
ATOM 644 N N . ASP A 1 89 ? 3.118 -3.699 -20.069 1.00 92.62 89 ASP A N 1
ATOM 645 C CA . ASP A 1 89 ? 2.350 -4.933 -20.320 1.00 92.62 89 ASP A CA 1
ATOM 646 C C . ASP A 1 89 ? 2.830 -6.139 -19.488 1.00 92.62 89 ASP A C 1
ATOM 648 O O . ASP A 1 89 ? 2.291 -7.242 -19.581 1.00 92.62 89 ASP A O 1
ATOM 652 N N . THR A 1 90 ? 3.839 -5.946 -18.636 1.00 92.31 90 THR A N 1
ATOM 653 C CA . THR A 1 90 ? 4.496 -7.010 -17.856 1.00 92.31 90 THR A CA 1
ATOM 654 C C . THR A 1 90 ? 3.667 -7.545 -16.689 1.00 92.31 90 THR A C 1
ATOM 656 O O . THR A 1 90 ? 3.878 -8.685 -16.279 1.00 92.31 90 THR A O 1
ATOM 659 N N . LEU A 1 91 ? 2.714 -6.768 -16.164 1.00 92.19 91 LEU A N 1
ATOM 660 C CA . LEU A 1 91 ? 1.835 -7.174 -15.053 1.00 92.19 91 LEU A CA 1
ATOM 661 C C . LEU A 1 91 ? 0.537 -7.866 -15.520 1.00 92.19 91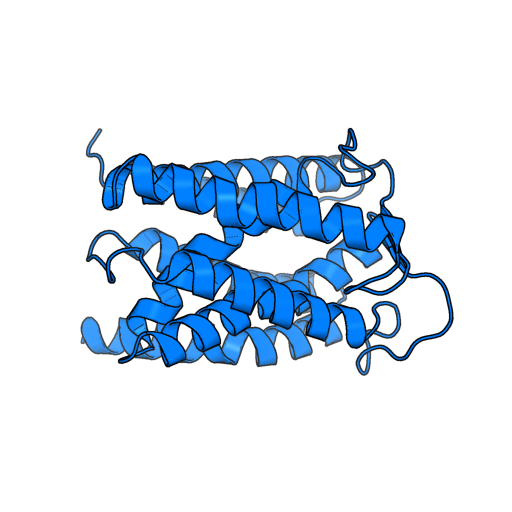 LEU A C 1
ATOM 663 O O . LEU A 1 91 ? -0.387 -8.080 -14.732 1.00 92.19 91 LEU A O 1
ATOM 667 N N . GLY A 1 92 ? 0.470 -8.251 -16.797 1.00 90.50 92 GLY A N 1
ATOM 668 C CA . GLY A 1 92 ? -0.654 -8.975 -17.383 1.00 90.50 92 GLY A CA 1
ATOM 669 C C . GLY A 1 92 ? -1.779 -8.067 -17.882 1.00 90.50 92 GLY A C 1
ATOM 670 O O . GLY A 1 92 ? -1.566 -6.909 -18.231 1.00 90.50 92 GLY A O 1
ATOM 671 N N . GLY A 1 93 ? -2.990 -8.627 -17.968 1.00 93.69 93 GLY A N 1
ATOM 672 C CA . GLY A 1 93 ? -4.143 -7.955 -18.573 1.00 93.69 93 GLY A CA 1
ATOM 673 C C . GLY A 1 93 ? -4.540 -6.646 -17.882 1.00 93.69 93 GLY A C 1
ATOM 674 O O . GLY A 1 93 ? -4.395 -6.482 -16.669 1.00 93.69 93 GLY A O 1
ATOM 675 N N . LYS A 1 94 ? -5.096 -5.717 -18.659 1.00 96.56 94 LYS A N 1
ATOM 676 C CA . LYS A 1 94 ? -5.554 -4.414 -18.171 1.00 96.56 94 LYS A CA 1
ATOM 677 C C . LYS A 1 94 ? -7.080 -4.346 -18.155 1.00 96.56 94 LYS A C 1
ATOM 679 O O . LYS A 1 94 ? -7.742 -4.836 -19.066 1.00 96.56 94 LYS A O 1
ATOM 684 N N . VAL A 1 95 ? -7.633 -3.701 -17.136 1.00 96.56 95 VAL A N 1
ATOM 685 C CA . VAL A 1 95 ? -9.043 -3.328 -17.016 1.00 96.56 95 VAL A CA 1
ATOM 686 C C . VAL A 1 95 ? -9.092 -1.807 -17.038 1.00 96.56 95 VAL A C 1
ATOM 688 O O . VAL A 1 95 ? -8.467 -1.168 -16.200 1.00 96.56 95 VAL A O 1
ATOM 691 N N . LEU A 1 96 ? -9.788 -1.219 -18.016 1.00 95.62 96 LEU A N 1
ATOM 692 C CA . LEU A 1 96 ? -9.835 0.242 -18.205 1.00 95.62 96 LEU A CA 1
ATOM 693 C C . LEU A 1 96 ? -8.435 0.894 -18.300 1.00 95.62 96 LEU A C 1
ATOM 695 O O . LEU A 1 96 ? -8.220 1.987 -17.793 1.00 95.62 96 LEU A O 1
ATOM 699 N N . GLY A 1 97 ? -7.468 0.203 -18.918 1.00 94.88 97 GLY A N 1
ATOM 700 C CA . GLY A 1 97 ? -6.081 0.678 -19.047 1.00 94.88 97 GLY A CA 1
ATOM 701 C C . GLY A 1 97 ? -5.175 0.395 -17.840 1.00 94.88 97 GLY A C 1
ATOM 702 O O . GLY A 1 97 ? -3.969 0.592 -17.938 1.00 94.88 97 GLY A O 1
ATOM 703 N N . VAL A 1 98 ? -5.718 -0.144 -16.744 1.00 97.25 98 VAL A N 1
ATOM 704 C CA . VAL A 1 98 ? -4.998 -0.400 -15.485 1.00 97.25 98 VAL A CA 1
ATOM 705 C C . VAL A 1 98 ? -4.755 -1.904 -15.306 1.00 97.25 98 VAL A C 1
ATOM 707 O O . VAL A 1 98 ? -5.712 -2.673 -15.425 1.00 97.25 98 VAL A O 1
ATOM 710 N N . PRO A 1 99 ? -3.534 -2.384 -15.000 1.00 97.62 99 PRO A N 1
ATOM 711 C CA . PRO A 1 99 ? -3.301 -3.796 -14.712 1.00 97.62 99 PRO A CA 1
ATOM 712 C C . PRO A 1 99 ? -4.205 -4.286 -13.576 1.00 97.62 99 PRO A C 1
ATOM 714 O O . PRO A 1 99 ? -4.308 -3.645 -12.530 1.00 97.62 99 PRO A O 1
ATOM 717 N N . TRP A 1 100 ? -4.850 -5.441 -13.759 1.00 97.31 100 TRP A N 1
ATOM 718 C CA . TRP A 1 100 ? -5.872 -5.957 -12.826 1.00 97.31 100 TRP A CA 1
ATOM 719 C C . TRP A 1 100 ? -5.368 -6.143 -11.385 1.00 97.31 100 TRP A C 1
ATOM 721 O O . TRP A 1 100 ? -6.160 -6.179 -10.443 1.00 97.31 100 TRP A O 1
ATOM 731 N N . VAL A 1 101 ? -4.051 -6.262 -11.213 1.00 97.56 101 VAL A N 1
ATOM 732 C CA . VAL A 1 101 ? -3.385 -6.412 -9.922 1.00 97.56 101 VAL A CA 1
ATOM 733 C C . VAL A 1 101 ? -3.338 -5.103 -9.115 1.00 97.56 101 VAL A C 1
ATOM 735 O O . VAL A 1 101 ? -3.372 -5.155 -7.888 1.00 97.56 101 VAL A O 1
ATOM 738 N N . ILE A 1 102 ? -3.335 -3.925 -9.751 1.00 97.94 102 ILE A N 1
ATOM 739 C CA . ILE A 1 102 ? -3.206 -2.630 -9.050 1.00 97.94 102 ILE A CA 1
ATOM 740 C C . ILE A 1 102 ? -4.383 -2.358 -8.095 1.00 97.94 102 ILE A C 1
ATOM 742 O O . ILE A 1 102 ? -4.141 -2.079 -6.918 1.00 97.94 102 ILE A O 1
ATOM 746 N N . PRO A 1 103 ? -5.656 -2.534 -8.500 1.00 98.25 103 PRO A N 1
ATOM 747 C CA . PRO A 1 103 ? -6.794 -2.418 -7.580 1.00 98.25 103 PRO A CA 1
ATOM 748 C C . PRO A 1 103 ? -6.712 -3.349 -6.356 1.00 98.25 103 PRO A C 1
ATOM 750 O O . PRO A 1 103 ? -7.156 -3.010 -5.252 1.00 98.25 103 PRO A O 1
ATOM 753 N N . LEU A 1 104 ? -6.122 -4.535 -6.523 1.00 98.69 104 LEU A N 1
ATOM 754 C CA . LEU A 1 104 ? -5.933 -5.481 -5.425 1.00 98.69 104 LEU A CA 1
ATOM 755 C C . LEU A 1 104 ? -4.849 -5.003 -4.452 1.00 98.69 104 LEU A C 1
ATOM 757 O O . LEU A 1 104 ? -5.000 -5.197 -3.245 1.00 98.69 104 LEU A O 1
ATOM 761 N N . ALA A 1 105 ? -3.802 -4.338 -4.951 1.00 98.44 105 ALA A N 1
ATOM 762 C CA . ALA A 1 105 ? -2.738 -3.755 -4.134 1.00 98.44 105 ALA A CA 1
ATOM 763 C C . ALA A 1 105 ? -3.271 -2.645 -3.212 1.00 98.44 105 ALA A C 1
ATOM 765 O O . ALA A 1 105 ? -2.970 -2.647 -2.015 1.00 98.44 105 ALA A O 1
ATOM 766 N N . TRP A 1 106 ? -4.152 -1.778 -3.729 1.00 98.62 106 TRP A N 1
ATOM 767 C CA . TRP A 1 106 ? -4.884 -0.790 -2.926 1.00 98.62 106 TRP A CA 1
ATOM 768 C C . TRP A 1 106 ? -5.599 -1.443 -1.737 1.00 98.62 106 TRP A C 1
ATOM 770 O O . TRP A 1 106 ? -5.443 -1.024 -0.589 1.00 98.62 106 TRP A O 1
ATOM 780 N N . THR A 1 107 ? -6.341 -2.523 -1.992 1.00 98.56 107 THR A N 1
ATOM 781 C CA . THR A 1 107 ? -7.088 -3.248 -0.949 1.00 98.56 107 THR A CA 1
ATOM 782 C C . THR A 1 107 ? -6.172 -3.952 0.045 1.00 98.56 107 THR A C 1
ATOM 784 O O . THR A 1 107 ? -6.424 -3.928 1.254 1.00 98.56 107 THR A O 1
ATOM 787 N N . TRP A 1 108 ? -5.113 -4.589 -0.460 1.00 98.19 108 TRP A N 1
ATOM 788 C CA . TRP A 1 108 ? -4.128 -5.283 0.355 1.00 98.19 108 TRP A CA 1
ATOM 789 C C . TRP A 1 108 ? -3.576 -4.348 1.430 1.00 98.19 108 TRP A C 1
ATOM 791 O O . TRP A 1 108 ? -3.629 -4.707 2.608 1.00 98.19 108 TRP A O 1
ATOM 801 N N . MET A 1 109 ? -3.120 -3.153 1.050 1.00 98.56 109 MET A N 1
ATOM 802 C CA . MET A 1 109 ? -2.451 -2.243 1.977 1.00 98.56 109 MET A CA 1
ATOM 803 C C . MET A 1 109 ? -3.418 -1.371 2.796 1.00 98.56 109 MET A C 1
ATOM 805 O O . MET A 1 109 ? -3.111 -1.003 3.935 1.00 98.56 109 MET A O 1
ATOM 809 N N . ALA A 1 110 ? -4.620 -1.088 2.285 1.00 98.50 110 ALA A N 1
ATOM 810 C CA . ALA A 1 110 ? -5.589 -0.249 2.989 1.00 98.50 110 ALA A CA 1
ATOM 811 C C . ALA A 1 110 ? -6.020 -0.835 4.340 1.00 98.50 110 ALA A C 1
ATOM 813 O O . ALA A 1 110 ? -6.141 -0.120 5.338 1.00 98.50 110 ALA A O 1
ATOM 814 N N . TRP A 1 111 ? -6.231 -2.150 4.400 1.00 98.06 111 TRP A N 1
ATOM 815 C CA . TRP A 1 111 ? -6.691 -2.811 5.617 1.00 98.06 111 TRP A CA 1
ATOM 816 C C . TRP A 1 111 ? -5.690 -2.755 6.789 1.00 98.06 111 TRP A C 1
ATOM 818 O O . TRP A 1 111 ? -6.072 -2.275 7.864 1.00 98.06 111 TRP A O 1
ATOM 828 N N . PRO A 1 112 ? -4.415 -3.169 6.641 1.00 98.31 112 PRO A N 1
ATOM 829 C CA . PRO A 1 112 ? -3.430 -3.029 7.708 1.00 98.31 112 PRO A CA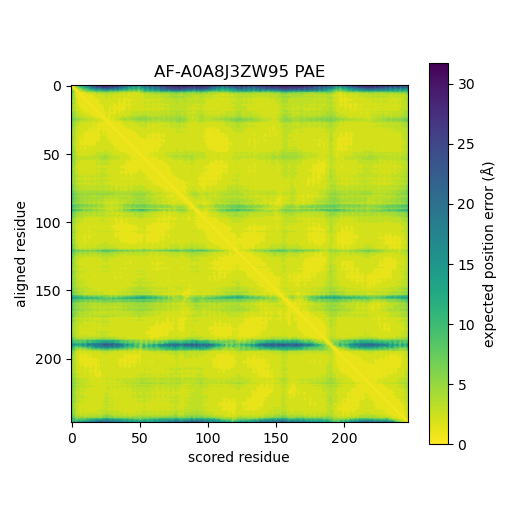 1
ATOM 830 C C . PRO A 1 112 ? -3.184 -1.562 8.092 1.00 98.31 112 PRO A C 1
ATOM 832 O O . PRO A 1 112 ? -3.036 -1.284 9.282 1.00 98.31 112 PRO A O 1
ATOM 835 N N . ALA A 1 113 ? -3.234 -0.614 7.145 1.00 98.38 113 ALA A N 1
ATOM 836 C CA . ALA A 1 113 ? -3.143 0.818 7.447 1.00 98.38 113 ALA A CA 1
ATOM 837 C C . ALA A 1 113 ? -4.315 1.310 8.324 1.00 98.38 113 ALA A C 1
ATOM 839 O O . ALA A 1 113 ? -4.108 2.000 9.327 1.00 98.38 113 ALA A O 1
ATOM 840 N N . TRP A 1 114 ? -5.548 0.897 8.010 1.00 97.88 114 TRP A N 1
ATOM 841 C CA . TRP A 1 114 ? -6.748 1.236 8.785 1.00 97.88 114 TRP A CA 1
ATOM 842 C C . TRP A 1 114 ? -6.718 0.698 10.224 1.00 97.88 114 TRP A C 1
ATOM 844 O O . TRP A 1 114 ? -7.196 1.348 11.169 1.00 97.88 114 TRP A O 1
ATOM 854 N N . LEU A 1 115 ? -6.170 -0.506 10.407 1.00 97.50 115 LEU A N 1
ATOM 855 C CA . LEU A 1 115 ? -6.027 -1.137 11.719 1.00 97.50 115 LEU A CA 1
ATOM 856 C C . LEU A 1 115 ? -4.882 -0.518 12.526 1.00 97.50 115 LEU A C 1
ATOM 858 O O . LEU A 1 115 ? -5.092 -0.177 13.691 1.00 97.50 115 LEU A O 1
ATOM 862 N N . ALA A 1 116 ? -3.734 -0.255 11.893 1.00 97.44 116 ALA A N 1
ATOM 863 C CA . ALA A 1 116 ? -2.626 0.490 12.491 1.00 97.44 116 ALA A CA 1
ATOM 864 C C . ALA A 1 116 ? -3.091 1.852 13.027 1.00 97.44 116 ALA A C 1
ATOM 866 O O . ALA A 1 116 ? -2.883 2.175 14.199 1.00 97.44 116 ALA A O 1
ATOM 867 N N . ALA A 1 117 ? -3.819 2.617 12.212 1.00 97.19 117 ALA A N 1
ATOM 868 C CA . ALA A 1 117 ? -4.385 3.896 12.621 1.00 97.19 117 ALA A CA 1
ATOM 869 C C . ALA A 1 117 ? -5.368 3.768 13.793 1.00 97.19 117 ALA A C 1
ATOM 871 O O . ALA A 1 117 ? -5.432 4.654 14.641 1.00 97.19 117 ALA A O 1
ATOM 872 N N . GLY A 1 118 ? -6.105 2.658 13.891 1.00 95.50 118 GLY A N 1
ATOM 873 C CA . GLY A 1 118 ? -7.006 2.387 15.014 1.00 95.50 118 GLY A CA 1
ATOM 874 C C . GLY A 1 118 ? -6.292 2.140 16.350 1.00 95.50 118 GLY A C 1
ATOM 875 O O . GLY A 1 118 ? -6.912 2.267 17.403 1.00 95.50 118 GLY A O 1
ATOM 876 N N . VAL A 1 119 ? -4.997 1.802 16.335 1.00 95.69 119 VAL A N 1
ATOM 877 C CA . VAL A 1 119 ? -4.157 1.746 17.545 1.00 95.69 119 VAL A CA 1
ATOM 878 C C . VAL A 1 119 ? -3.650 3.137 17.927 1.00 95.69 119 VAL A C 1
ATOM 880 O O . VAL A 1 119 ? -3.408 3.396 19.110 1.00 95.69 119 VAL A O 1
ATOM 883 N N . LEU A 1 120 ? -3.478 4.024 16.942 1.00 95.88 120 LEU A N 1
ATOM 884 C CA . LEU A 1 120 ? -2.835 5.334 17.077 1.00 95.88 120 LEU A CA 1
ATOM 885 C C . LEU A 1 120 ? -3.809 6.484 17.367 1.00 95.88 120 LEU A C 1
ATOM 887 O O . LEU A 1 120 ? -3.489 7.388 18.143 1.00 95.88 120 LEU A O 1
ATOM 891 N N . ALA A 1 121 ? -5.001 6.438 16.791 1.00 94.44 121 ALA A N 1
ATOM 892 C CA . ALA A 1 121 ? -5.967 7.520 16.851 1.00 94.44 121 ALA A CA 1
ATOM 893 C C . ALA A 1 121 ? -6.994 7.337 17.974 1.00 94.44 121 ALA A C 1
ATOM 895 O O . ALA A 1 121 ? -7.471 6.233 18.228 1.00 94.44 121 ALA A O 1
ATOM 896 N N . SER A 1 122 ? -7.370 8.447 18.609 1.00 89.69 122 SER A N 1
ATOM 897 C CA . SER A 1 122 ? -8.448 8.517 19.605 1.00 89.69 122 SER A CA 1
ATOM 898 C C . SER A 1 122 ? -9.781 8.992 19.018 1.00 89.69 122 SER A C 1
ATOM 900 O O . SER A 1 122 ? -10.829 8.743 19.607 1.00 89.69 122 SER A O 1
ATOM 902 N N . THR A 1 123 ? -9.766 9.651 17.855 1.00 93.94 123 THR A N 1
ATOM 903 C CA . THR A 1 123 ? -10.966 10.173 17.183 1.00 93.94 123 THR A CA 1
ATOM 904 C C . THR A 1 123 ? -11.086 9.629 15.762 1.00 93.94 123 THR A C 1
ATOM 906 O O . THR A 1 123 ? -10.096 9.226 15.145 1.00 93.94 123 THR A O 1
ATOM 909 N N . ARG A 1 124 ? -12.308 9.641 15.210 1.00 94.25 124 ARG A N 1
ATOM 910 C CA . ARG A 1 124 ? -12.570 9.178 13.837 1.00 94.25 124 ARG A CA 1
ATOM 911 C C . ARG A 1 124 ? -11.764 9.969 12.804 1.00 94.25 124 ARG A C 1
ATOM 913 O O . ARG A 1 124 ? -11.157 9.357 11.935 1.00 94.25 124 ARG A O 1
ATOM 920 N N . VAL A 1 125 ? -11.731 11.297 12.918 1.00 96.50 125 VAL A N 1
ATOM 921 C CA . VAL A 1 125 ? -11.005 12.170 11.977 1.00 96.50 125 VAL A CA 1
ATOM 922 C C . VAL A 1 125 ? -9.510 11.866 12.003 1.00 96.50 125 VAL A C 1
ATOM 924 O O . VAL A 1 125 ? -8.917 11.628 10.956 1.00 96.50 125 VAL A O 1
ATOM 927 N N . VAL A 1 126 ? -8.907 11.773 13.193 1.00 96.62 126 VAL A N 1
ATOM 928 C CA . VAL A 1 126 ? -7.480 11.439 13.316 1.00 96.62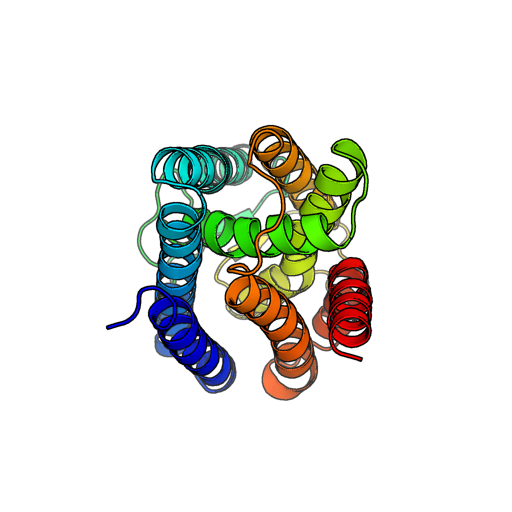 126 VAL A CA 1
ATOM 929 C C . VAL A 1 126 ? -7.201 10.044 12.756 1.00 96.62 126 VAL A C 1
ATOM 931 O O . VAL A 1 126 ? -6.194 9.854 12.085 1.00 96.62 126 VAL A O 1
ATOM 934 N N . ARG A 1 127 ? -8.104 9.074 12.956 1.00 96.88 127 ARG A N 1
ATOM 935 C CA . ARG A 1 127 ? -7.953 7.726 12.387 1.00 96.88 127 ARG A CA 1
ATOM 936 C C . ARG A 1 127 ? -7.931 7.754 10.864 1.00 96.88 127 ARG A C 1
ATOM 938 O O . ARG A 1 127 ? -7.079 7.100 10.278 1.00 96.88 127 ARG A O 1
ATOM 945 N N . VAL A 1 128 ? -8.837 8.509 10.244 1.00 98.00 128 VAL A N 1
ATOM 946 C CA . VAL A 1 128 ? -8.890 8.680 8.785 1.00 98.00 128 VAL A CA 1
ATOM 947 C C . VAL A 1 128 ? -7.586 9.272 8.262 1.00 98.00 128 VAL A C 1
ATOM 949 O O . VAL A 1 128 ? -7.004 8.715 7.337 1.00 98.00 128 VAL A O 1
ATOM 952 N N . LEU A 1 129 ? -7.093 10.345 8.884 1.00 98.38 129 LEU A N 1
ATOM 953 C CA . LEU A 1 129 ? -5.857 11.003 8.456 1.00 98.38 129 LEU A CA 1
ATOM 954 C C . LEU A 1 129 ? -4.633 10.097 8.633 1.00 98.38 129 LEU A C 1
ATOM 956 O O . LEU A 1 129 ? -3.849 9.941 7.704 1.00 98.38 129 LEU A O 1
ATOM 960 N N . VAL A 1 130 ? -4.493 9.443 9.790 1.00 98.31 130 VAL A N 1
ATOM 961 C CA . VAL A 1 130 ? -3.375 8.523 10.060 1.00 98.31 130 VAL A CA 1
ATOM 962 C C . VAL A 1 130 ? -3.423 7.306 9.136 1.00 98.31 130 VAL A C 1
ATOM 964 O O . VAL A 1 130 ? -2.383 6.877 8.649 1.00 98.31 130 VAL A O 1
ATOM 967 N N . ALA A 1 131 ? -4.609 6.757 8.862 1.00 98.25 131 ALA A N 1
ATOM 968 C CA . ALA A 1 131 ? -4.755 5.645 7.927 1.00 98.25 131 ALA A CA 1
ATOM 969 C C . ALA A 1 131 ? -4.463 6.073 6.484 1.00 98.25 131 ALA A C 1
ATOM 971 O O . ALA A 1 131 ? -3.841 5.317 5.746 1.00 98.25 131 ALA A O 1
ATOM 972 N N . GLY A 1 132 ? -4.884 7.283 6.097 1.00 98.50 132 GLY A N 1
ATOM 973 C CA . GLY A 1 132 ? -4.615 7.854 4.780 1.00 98.50 132 GLY A CA 1
ATOM 974 C C . GLY A 1 132 ? -3.119 8.044 4.554 1.00 98.50 132 GLY A C 1
ATOM 975 O O . GLY A 1 132 ? -2.590 7.555 3.562 1.00 98.50 132 GLY A O 1
ATOM 976 N N . VAL A 1 133 ? -2.420 8.645 5.525 1.00 98.69 133 VAL A N 1
ATOM 977 C CA . VAL A 1 133 ? -0.950 8.730 5.524 1.00 98.69 133 VAL A CA 1
ATOM 978 C C . VAL A 1 133 ? -0.327 7.337 5.500 1.00 98.69 133 VAL A C 1
ATOM 980 O O . VAL A 1 133 ? 0.590 7.099 4.726 1.00 98.69 133 VAL A O 1
ATOM 983 N N . GLY A 1 134 ? -0.829 6.398 6.304 1.00 98.19 134 GLY A N 1
ATOM 984 C CA . GLY A 1 134 ? -0.263 5.053 6.380 1.00 98.19 134 GLY A CA 1
ATOM 985 C C . GLY A 1 134 ? -0.389 4.242 5.088 1.00 98.19 134 GLY A C 1
ATOM 986 O O . GLY A 1 134 ? 0.514 3.483 4.751 1.00 98.19 134 GLY A O 1
ATOM 987 N N . LEU A 1 135 ? -1.484 4.416 4.348 1.00 98.69 135 LEU A N 1
ATOM 988 C CA . LEU A 1 135 ? -1.652 3.809 3.030 1.00 98.69 135 LEU A CA 1
ATOM 989 C C . LEU A 1 135 ? -0.806 4.532 1.976 1.00 98.69 135 LEU A C 1
ATOM 991 O O . LEU A 1 135 ? -0.027 3.887 1.285 1.00 98.69 135 LEU A O 1
ATOM 995 N N . ALA A 1 136 ? -0.920 5.858 1.875 1.00 98.62 136 ALA A N 1
ATOM 996 C CA . ALA A 1 136 ? -0.239 6.628 0.836 1.00 98.62 136 ALA A CA 1
ATOM 997 C C . ALA A 1 136 ? 1.286 6.630 0.986 1.00 98.62 136 ALA A C 1
ATOM 999 O O . ALA A 1 136 ? 2.001 6.666 -0.004 1.00 98.62 136 ALA A O 1
ATOM 1000 N N . ALA A 1 137 ? 1.815 6.548 2.207 1.00 98.25 137 ALA A N 1
ATOM 1001 C CA . ALA A 1 137 ? 3.259 6.522 2.416 1.00 98.25 137 ALA A CA 1
ATOM 1002 C C . ALA A 1 137 ? 3.930 5.233 1.915 1.00 98.25 137 ALA A C 1
ATOM 1004 O O . ALA A 1 137 ? 5.144 5.226 1.724 1.00 98.25 137 ALA A O 1
ATOM 1005 N N . TRP A 1 138 ? 3.170 4.156 1.689 1.00 98.50 138 TRP A N 1
ATOM 1006 C CA . TRP A 1 138 ? 3.693 2.963 1.022 1.00 98.50 138 TRP A CA 1
ATOM 1007 C C . TRP A 1 138 ? 4.081 3.248 -0.436 1.00 98.50 138 TRP A C 1
ATOM 1009 O O . TRP A 1 138 ? 5.017 2.636 -0.950 1.00 98.50 138 TRP A O 1
ATOM 1019 N N . ASP A 1 139 ? 3.435 4.229 -1.069 1.00 98.19 139 ASP A N 1
ATOM 1020 C CA . ASP A 1 139 ? 3.688 4.619 -2.456 1.00 98.19 139 ASP A CA 1
ATOM 1021 C C . ASP A 1 139 ? 5.120 5.133 -2.684 1.00 98.19 139 ASP A C 1
ATOM 1023 O O . ASP A 1 139 ? 5.743 4.868 -3.707 1.00 98.19 139 ASP A O 1
ATOM 1027 N N . LEU A 1 140 ? 5.717 5.740 -1.650 1.00 98.50 140 LEU A N 1
ATOM 1028 C CA . LEU A 1 140 ? 7.122 6.171 -1.636 1.00 98.50 140 LEU A CA 1
ATOM 1029 C C . LEU A 1 140 ? 8.118 5.007 -1.801 1.00 98.50 140 LEU A C 1
ATOM 1031 O O . LEU A 1 140 ? 9.289 5.240 -2.109 1.00 98.50 140 LEU A O 1
ATOM 1035 N N . PHE A 1 141 ? 7.668 3.767 -1.588 1.00 98.56 141 PHE A N 1
ATOM 1036 C CA . PHE A 1 141 ? 8.398 2.544 -1.923 1.00 98.56 141 PHE A CA 1
ATOM 1037 C C . PHE A 1 141 ? 7.884 1.902 -3.210 1.00 98.56 141 PHE A C 1
ATOM 1039 O O . PHE A 1 141 ? 8.698 1.436 -4.010 1.00 98.56 141 PHE A O 1
ATOM 1046 N N . LEU A 1 142 ? 6.557 1.841 -3.377 1.00 98.19 142 LEU A N 1
ATOM 1047 C CA . LEU A 1 142 ? 5.895 1.159 -4.486 1.00 98.19 142 LEU A CA 1
ATOM 1048 C C . LEU A 1 142 ? 6.282 1.765 -5.831 1.00 98.19 142 LEU A C 1
ATOM 1050 O O . LEU A 1 142 ? 6.728 1.036 -6.708 1.00 98.19 142 LEU A O 1
ATOM 1054 N N . AS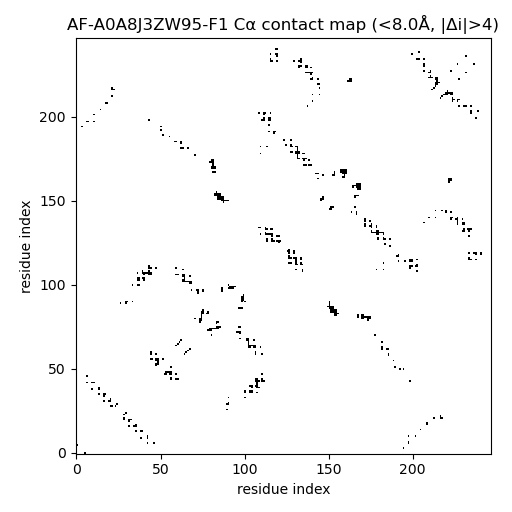P A 1 143 ? 6.168 3.074 -5.993 1.00 98.12 143 ASP A N 1
ATOM 1055 C CA . ASP A 1 143 ? 6.432 3.689 -7.284 1.00 98.12 143 ASP A CA 1
ATOM 1056 C C . ASP A 1 143 ? 7.898 3.568 -7.709 1.00 98.12 143 ASP A C 1
ATOM 1058 O O . ASP A 1 143 ? 8.147 3.072 -8.810 1.00 98.12 143 ASP A O 1
ATOM 1062 N N . PRO A 1 144 ? 8.898 3.902 -6.865 1.00 98.25 144 PRO A N 1
ATOM 1063 C CA . PRO A 1 144 ? 10.296 3.778 -7.271 1.00 98.25 144 PRO A CA 1
ATOM 1064 C C . PRO A 1 144 ? 10.687 2.357 -7.685 1.00 98.25 144 PRO A C 1
ATOM 1066 O O . PRO A 1 144 ? 11.411 2.188 -8.665 1.00 98.25 144 PRO A O 1
ATOM 1069 N N . GLN A 1 145 ? 10.191 1.323 -6.991 1.00 97.50 145 GLN A N 1
ATOM 1070 C CA . GLN A 1 145 ? 10.504 -0.061 -7.372 1.00 97.50 145 GLN A CA 1
ATOM 1071 C C . GLN A 1 145 ? 9.808 -0.487 -8.675 1.00 97.50 145 GLN A C 1
ATOM 1073 O O . GLN A 1 145 ? 10.369 -1.282 -9.423 1.00 97.50 145 GLN A O 1
ATOM 1078 N N . MET A 1 146 ? 8.606 0.021 -8.956 1.00 97.62 146 MET A N 1
ATOM 1079 C CA . MET A 1 146 ? 7.825 -0.362 -10.139 1.00 97.62 146 MET A CA 1
ATOM 1080 C C . MET A 1 146 ? 8.309 0.396 -11.382 1.00 97.62 146 MET A C 1
ATOM 1082 O O . MET A 1 146 ? 8.385 -0.183 -12.467 1.00 97.62 146 MET A O 1
ATOM 1086 N N . VAL A 1 147 ? 8.733 1.653 -11.215 1.00 97.44 147 VAL A N 1
ATOM 1087 C CA . VAL A 1 147 ? 9.404 2.451 -12.254 1.00 97.44 147 VAL A CA 1
ATOM 1088 C C . VAL A 1 147 ? 10.771 1.870 -12.601 1.00 97.44 147 VAL A C 1
ATOM 1090 O O . VAL A 1 147 ? 11.101 1.775 -13.783 1.00 97.44 147 VAL A O 1
ATOM 1093 N N . ALA A 1 148 ? 11.544 1.413 -11.608 1.00 96.50 148 ALA A N 1
ATOM 1094 C CA . ALA A 1 148 ? 12.825 0.744 -11.851 1.00 96.50 148 ALA A CA 1
ATOM 1095 C C . ALA A 1 148 ? 12.674 -0.496 -12.756 1.00 96.50 148 ALA A C 1
ATOM 1097 O O . ALA A 1 148 ? 13.537 -0.767 -13.589 1.00 96.50 148 ALA A O 1
ATOM 1098 N N . GLU A 1 149 ? 11.542 -1.198 -12.648 1.00 96.38 149 GLU A N 1
ATOM 1099 C CA . GLU A 1 149 ? 11.183 -2.342 -13.493 1.00 96.38 149 GLU A CA 1
ATOM 1100 C C . GLU A 1 149 ? 10.402 -1.973 -14.767 1.00 96.38 149 GLU A C 1
ATOM 1102 O O . GLU A 1 149 ? 10.024 -2.855 -15.542 1.00 96.38 149 GLU A O 1
ATOM 1107 N N . ARG A 1 150 ? 10.159 -0.678 -15.010 1.00 95.88 150 ARG A N 1
ATOM 1108 C CA . ARG A 1 150 ? 9.360 -0.153 -16.132 1.00 95.88 150 ARG A CA 1
ATOM 1109 C C . ARG A 1 150 ? 7.947 -0.739 -16.207 1.00 95.88 150 ARG A C 1
ATOM 1111 O O . ARG A 1 150 ? 7.390 -0.898 -17.293 1.00 95.88 150 ARG A O 1
ATOM 1118 N N . TYR A 1 151 ? 7.353 -1.070 -15.064 1.00 96.56 151 TYR A N 1
ATOM 1119 C CA . TYR A 1 151 ? 5.956 -1.514 -15.016 1.00 96.56 151 TYR A CA 1
ATOM 1120 C C . TYR A 1 151 ? 4.983 -0.366 -15.253 1.00 96.56 151 TYR A C 1
ATOM 1122 O O . TYR A 1 151 ? 3.875 -0.593 -15.733 1.00 96.56 151 TYR A O 1
ATOM 1130 N N . TRP A 1 152 ? 5.409 0.857 -14.965 1.00 97.12 152 TRP A N 1
ATOM 1131 C CA . TRP A 1 152 ? 4.793 2.077 -15.457 1.00 97.12 152 TRP A CA 1
ATOM 1132 C C . TRP A 1 152 ? 5.832 3.192 -15.539 1.00 97.12 152 TRP A C 1
ATOM 1134 O O . TRP A 1 152 ? 6.897 3.117 -14.921 1.00 97.12 152 TRP A O 1
ATOM 1144 N N . THR A 1 153 ? 5.528 4.215 -16.329 1.00 96.81 153 THR A N 1
ATOM 1145 C CA . THR A 1 153 ? 6.395 5.381 -16.536 1.00 96.81 153 THR A CA 1
ATOM 1146 C C . THR A 1 153 ? 5.562 6.646 -16.625 1.00 96.81 153 THR A C 1
ATOM 1148 O O . THR A 1 153 ? 4.533 6.647 -17.299 1.00 96.81 153 THR A O 1
ATOM 1151 N N . TRP A 1 154 ? 6.028 7.731 -16.007 1.00 97.31 154 TRP A N 1
ATOM 1152 C CA . TRP A 1 154 ? 5.433 9.056 -16.174 1.00 97.31 154 TRP A CA 1
ATOM 1153 C C . TRP A 1 154 ? 5.974 9.767 -17.413 1.00 97.31 154 TRP A C 1
ATOM 1155 O O . TRP A 1 154 ? 7.126 9.581 -17.806 1.00 97.31 154 TRP A O 1
ATOM 1165 N N . SER A 1 155 ? 5.138 10.616 -18.006 1.00 92.50 155 SER A N 1
ATOM 1166 C CA . SER A 1 155 ? 5.466 11.435 -19.170 1.00 92.50 155 SER A CA 1
ATOM 1167 C C . SER A 1 155 ? 5.244 12.929 -18.901 1.00 92.50 155 SER A C 1
ATOM 1169 O O . SER A 1 155 ? 4.515 13.337 -17.993 1.00 92.50 155 SER A O 1
ATOM 1171 N N . GLY A 1 156 ? 5.902 13.769 -19.704 1.00 89.69 156 GLY A N 1
ATOM 1172 C CA . GLY A 1 156 ? 5.852 15.228 -19.579 1.00 89.69 156 GLY A CA 1
ATOM 1173 C C . GLY A 1 156 ? 6.870 15.815 -18.593 1.00 89.69 156 GLY A C 1
ATOM 1174 O O . GLY A 1 156 ? 7.708 15.112 -18.037 1.00 89.69 156 GLY A O 1
ATOM 1175 N N . ALA A 1 157 ? 6.819 17.139 -18.415 1.00 88.38 157 ALA A N 1
ATOM 1176 C CA . ALA A 1 157 ? 7.702 17.868 -17.505 1.00 88.38 157 ALA A CA 1
ATOM 1177 C C . ALA A 1 157 ? 7.063 18.004 -16.116 1.00 88.38 157 ALA A C 1
ATOM 1179 O O . ALA A 1 157 ? 5.951 18.519 -15.981 1.00 88.38 157 ALA A O 1
ATOM 1180 N N . PHE A 1 158 ? 7.778 17.574 -15.080 1.00 94.00 158 PHE A N 1
ATOM 1181 C CA . PHE A 1 158 ? 7.344 17.660 -13.688 1.00 94.00 158 PHE A CA 1
ATOM 1182 C C . PHE A 1 158 ? 8.547 17.682 -12.741 1.00 94.00 158 PHE A C 1
ATOM 1184 O O . PHE A 1 158 ? 9.665 17.345 -13.120 1.00 94.00 158 PHE A O 1
ATOM 1191 N N . ALA A 1 159 ? 8.305 18.081 -11.493 1.00 94.06 159 ALA A N 1
ATOM 1192 C CA . ALA A 1 159 ? 9.275 17.955 -10.415 1.00 94.06 159 ALA A CA 1
ATOM 1193 C C . ALA A 1 159 ? 8.989 16.681 -9.611 1.00 94.06 159 ALA A C 1
ATOM 1195 O O . ALA A 1 159 ? 7.853 16.476 -9.168 1.00 94.06 159 ALA A O 1
ATOM 1196 N N . GLY A 1 160 ? 10.015 15.852 -9.427 1.00 95.75 160 GLY A N 1
ATOM 1197 C CA . GLY A 1 160 ? 10.005 14.729 -8.492 1.00 95.75 160 GLY A CA 1
ATOM 1198 C C . GLY A 1 160 ? 10.618 15.085 -7.138 1.00 95.75 160 GLY A C 1
ATOM 1199 O O . GLY A 1 160 ? 11.035 16.223 -6.899 1.00 95.75 160 GLY A O 1
ATOM 1200 N N . LEU A 1 161 ? 10.665 14.109 -6.233 1.00 96.44 161 LEU A N 1
ATOM 1201 C CA . LEU A 1 161 ? 11.359 14.272 -4.955 1.00 96.44 161 LEU A CA 1
ATOM 1202 C C . LEU A 1 161 ? 12.885 14.259 -5.170 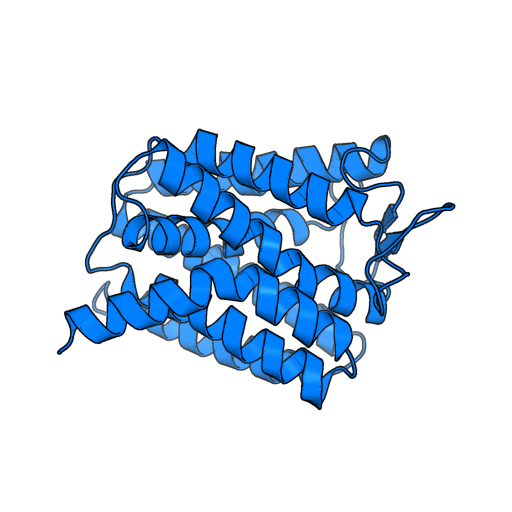1.00 96.44 161 LEU A C 1
ATOM 1204 O O . LEU A 1 161 ? 13.368 13.640 -6.122 1.00 96.44 161 LEU A O 1
ATOM 1208 N N . PRO A 1 162 ? 13.680 14.887 -4.283 1.00 96.94 162 PRO A N 1
ATOM 1209 C CA . PRO A 1 162 ? 15.134 14.759 -4.313 1.00 96.94 162 PRO A CA 1
ATOM 1210 C C . PRO A 1 162 ? 15.571 13.289 -4.354 1.00 96.94 162 PRO A C 1
ATOM 1212 O O . PRO A 1 162 ? 15.209 12.505 -3.474 1.00 96.94 162 PRO A O 1
ATOM 1215 N N . GLY A 1 163 ? 16.328 12.930 -5.394 1.00 96.06 163 GLY A N 1
ATOM 1216 C CA . GLY A 1 163 ? 16.812 11.568 -5.617 1.00 96.06 163 GLY A CA 1
ATOM 1217 C C . GLY A 1 163 ? 15.784 10.571 -6.169 1.00 96.06 163 GLY A C 1
ATOM 1218 O O . GLY A 1 163 ? 16.119 9.400 -6.314 1.00 96.06 163 GLY A O 1
ATOM 1219 N N . VAL A 1 164 ? 14.566 11.028 -6.485 1.00 96.44 164 VAL A N 1
ATOM 1220 C CA . VAL A 1 164 ? 13.507 10.268 -7.174 1.00 96.44 164 VAL A CA 1
ATOM 1221 C C . VAL A 1 164 ? 12.831 11.180 -8.221 1.00 96.44 164 VAL A C 1
ATOM 1223 O O . VAL A 1 164 ? 11.675 11.585 -8.049 1.00 96.44 164 VAL A O 1
ATOM 1226 N N . PRO A 1 165 ? 13.563 11.620 -9.264 1.00 95.81 165 PRO A N 1
ATOM 1227 C CA . PRO A 1 165 ? 13.053 12.579 -10.244 1.00 95.81 165 PRO A CA 1
ATOM 1228 C C . PRO A 1 165 ? 12.011 11.997 -11.210 1.00 95.81 165 PRO A C 1
ATOM 1230 O O . PRO A 1 165 ? 11.298 12.765 -11.847 1.00 95.81 165 PRO A O 1
ATOM 1233 N N . GLU A 1 166 ? 11.915 10.673 -11.335 1.00 96.19 166 GLU A N 1
ATOM 1234 C CA . GLU A 1 166 ? 11.089 9.977 -12.329 1.00 96.19 166 GLU A CA 1
ATOM 1235 C C . GLU A 1 166 ? 9.594 9.973 -11.986 1.00 96.19 166 GLU A C 1
ATOM 1237 O O . GLU A 1 166 ? 8.768 9.650 -12.838 1.00 96.19 166 GLU A O 1
ATOM 1242 N N . ILE A 1 167 ? 9.243 10.324 -10.745 1.00 97.56 167 ILE A N 1
ATOM 1243 C CA . ILE A 1 167 ? 7.876 10.271 -10.222 1.00 97.56 167 ILE A CA 1
ATOM 1244 C C . ILE A 1 167 ? 7.463 11.678 -9.772 1.00 97.56 167 ILE A C 1
ATOM 1246 O O . ILE A 1 167 ? 8.127 12.254 -8.904 1.00 97.56 167 ILE A O 1
ATOM 1250 N N . PRO A 1 168 ? 6.378 12.259 -10.317 1.00 97.38 168 PRO A N 1
ATOM 1251 C CA . PRO A 1 168 ? 5.936 13.598 -9.949 1.00 97.38 168 PRO A CA 1
ATOM 1252 C C . PRO A 1 168 ? 5.571 13.695 -8.465 1.00 97.38 168 PRO A C 1
ATOM 1254 O O . PRO A 1 168 ? 4.842 12.856 -7.946 1.00 97.38 168 PRO A O 1
ATOM 1257 N N . VAL A 1 169 ? 5.914 14.803 -7.800 1.00 97.00 169 VAL A N 1
ATOM 1258 C CA . VAL A 1 169 ? 5.423 15.086 -6.431 1.00 97.00 169 VAL A CA 1
ATOM 1259 C C . VAL A 1 169 ? 3.889 15.069 -6.367 1.00 97.00 169 VAL A C 1
ATOM 1261 O O . VAL A 1 169 ? 3.297 14.672 -5.363 1.00 97.00 169 VAL A O 1
ATOM 1264 N N . ARG A 1 170 ? 3.232 15.457 -7.467 1.00 95.75 170 ARG A N 1
ATOM 1265 C CA . ARG A 1 170 ? 1.775 15.400 -7.608 1.00 95.75 170 ARG A CA 1
ATOM 1266 C C . ARG A 1 170 ? 1.224 13.980 -7.444 1.00 95.75 170 ARG A C 1
ATOM 1268 O O . ARG A 1 170 ? 0.138 13.859 -6.889 1.00 95.75 170 ARG A O 1
ATOM 1275 N N . ASN A 1 171 ? 1.955 12.945 -7.870 1.00 97.94 171 ASN A N 1
ATOM 1276 C CA . ASN A 1 171 ? 1.538 11.559 -7.682 1.00 97.94 171 ASN A CA 1
ATOM 1277 C C . ASN A 1 171 ? 1.351 11.244 -6.193 1.00 97.94 171 ASN A C 1
ATOM 1279 O O . ASN A 1 171 ? 0.245 10.907 -5.777 1.00 97.94 171 ASN A O 1
ATOM 1283 N N . TYR A 1 172 ? 2.375 11.494 -5.375 1.00 98.00 172 TYR A N 1
ATOM 1284 C CA . TYR A 1 172 ? 2.317 11.230 -3.936 1.00 98.00 172 TYR A CA 1
ATOM 1285 C C . TYR A 1 172 ? 1.207 12.028 -3.229 1.00 98.00 172 TYR A C 1
ATOM 1287 O O . TYR A 1 172 ? 0.533 11.520 -2.330 1.00 98.00 172 TYR A O 1
ATOM 1295 N N . LEU A 1 173 ? 0.967 13.276 -3.651 1.00 98.00 173 LEU A N 1
ATOM 1296 C CA . LEU A 1 173 ? -0.154 14.083 -3.149 1.00 98.00 173 LEU A CA 1
ATOM 1297 C C . LEU A 1 173 ? -1.515 13.517 -3.584 1.00 98.00 173 LEU A C 1
ATOM 1299 O O . LEU A 1 173 ? -2.467 13.531 -2.803 1.00 98.00 173 LEU A O 1
ATOM 1303 N N . GLY A 1 174 ? -1.605 13.007 -4.813 1.00 98.12 174 GLY A N 1
ATOM 1304 C CA . GLY A 1 174 ? -2.772 12.310 -5.342 1.00 98.12 174 GLY A CA 1
ATOM 1305 C C . GLY A 1 174 ? -3.074 11.032 -4.566 1.00 98.12 174 GLY A C 1
ATOM 1306 O O . GLY A 1 174 ? -4.203 10.851 -4.114 1.00 98.12 174 GLY A O 1
ATOM 1307 N N . TRP A 1 175 ? -2.060 10.202 -4.320 1.00 98.44 175 TRP A N 1
ATOM 1308 C CA . TRP A 1 175 ? -2.162 9.013 -3.476 1.00 98.44 175 TRP A CA 1
ATOM 1309 C C . TRP A 1 175 ? -2.651 9.353 -2.073 1.00 98.44 175 TRP A C 1
ATOM 1311 O O . TRP A 1 175 ? -3.564 8.700 -1.569 1.00 98.44 175 TRP A O 1
ATOM 1321 N N . LEU A 1 176 ? -2.115 10.412 -1.458 1.00 98.75 176 LEU A N 1
ATOM 1322 C CA . LEU A 1 176 ? -2.573 10.873 -0.147 1.00 98.75 176 LEU A CA 1
ATOM 1323 C C . LEU A 1 176 ? -4.044 11.297 -0.163 1.00 98.75 176 LEU A C 1
ATOM 1325 O O . LEU A 1 176 ? -4.802 10.890 0.719 1.00 98.75 176 LEU A O 1
ATOM 1329 N N . LEU A 1 177 ? -4.463 12.081 -1.160 1.00 98.50 177 LEU A N 1
ATOM 1330 C CA . LEU A 1 177 ? -5.856 12.500 -1.315 1.00 98.50 177 LEU A CA 1
ATOM 1331 C C . LEU A 1 177 ? -6.787 11.285 -1.429 1.00 98.50 177 LEU A C 1
ATOM 1333 O O . LEU A 1 177 ? -7.763 11.175 -0.685 1.00 98.50 177 LEU A O 1
ATOM 1337 N N . VAL A 1 178 ? -6.464 10.362 -2.331 1.00 98.62 178 VAL A N 1
ATOM 1338 C CA . VAL A 1 178 ? -7.265 9.164 -2.615 1.00 98.62 178 VAL A CA 1
ATOM 1339 C C . VAL A 1 178 ? -7.328 8.259 -1.389 1.00 98.62 178 VAL A C 1
ATOM 1341 O O . VAL A 1 178 ? -8.415 7.849 -0.979 1.00 98.62 178 VAL A O 1
ATOM 1344 N N . ALA A 1 179 ? -6.189 8.019 -0.737 1.00 98.69 179 ALA A N 1
ATOM 1345 C CA . ALA A 1 179 ? -6.116 7.233 0.485 1.00 98.69 179 ALA A CA 1
ATOM 1346 C C . ALA A 1 179 ? -6.967 7.847 1.604 1.00 98.69 179 ALA A C 1
ATOM 1348 O O . ALA A 1 179 ? -7.738 7.134 2.242 1.00 98.69 179 ALA A O 1
ATOM 1349 N N . VAL A 1 180 ? -6.899 9.163 1.833 1.00 98.69 180 VAL A N 1
ATOM 1350 C CA . VAL A 1 180 ? -7.732 9.837 2.845 1.00 98.69 180 VAL A CA 1
ATOM 1351 C C . VAL A 1 180 ? -9.222 9.681 2.532 1.00 98.69 180 VAL A C 1
ATOM 1353 O O . VAL A 1 180 ? -9.995 9.370 3.440 1.00 98.69 180 VAL A O 1
ATOM 1356 N N . VAL A 1 181 ? -9.630 9.830 1.267 1.00 98.56 181 VAL A N 1
ATOM 1357 C CA . VAL A 1 181 ? -11.026 9.624 0.846 1.00 98.56 181 VAL A CA 1
ATOM 1358 C C . VAL A 1 181 ? -11.467 8.180 1.095 1.00 98.56 181 VAL A C 1
ATOM 1360 O O . VAL A 1 181 ? -12.504 7.960 1.722 1.00 98.56 181 VAL A O 1
ATOM 1363 N N . MET A 1 182 ? -10.669 7.188 0.695 1.00 98.25 182 MET A N 1
ATOM 1364 C CA . MET A 1 182 ? -10.967 5.776 0.960 1.00 98.25 182 MET A CA 1
ATOM 1365 C C . MET A 1 182 ? -11.102 5.501 2.461 1.00 98.25 182 MET A C 1
ATOM 1367 O O . MET A 1 182 ? -12.065 4.872 2.898 1.00 98.25 182 MET A O 1
ATOM 1371 N N . MET A 1 183 ? -10.189 6.021 3.282 1.00 98.00 183 MET A N 1
ATOM 1372 C CA . MET A 1 183 ? -10.236 5.830 4.734 1.00 98.00 183 MET A CA 1
ATOM 1373 C C . MET A 1 183 ? -11.430 6.538 5.378 1.00 98.00 183 MET A C 1
ATOM 1375 O O . MET A 1 183 ? -12.011 6.019 6.333 1.00 98.00 183 MET A O 1
ATOM 1379 N N . ALA A 1 184 ? -11.852 7.687 4.844 1.00 98.12 184 ALA A N 1
ATOM 1380 C CA . ALA A 1 184 ? -13.077 8.359 5.264 1.00 98.12 184 ALA A CA 1
ATOM 1381 C C . ALA A 1 184 ? -14.316 7.497 4.977 1.00 98.12 184 ALA A C 1
ATOM 1383 O O . ALA A 1 184 ? -15.175 7.350 5.850 1.00 98.12 184 ALA A O 1
ATOM 1384 N N . LEU A 1 185 ? -14.380 6.857 3.807 1.00 97.19 185 LEU A N 1
ATOM 1385 C CA . LEU A 1 185 ? -15.460 5.933 3.441 1.00 97.19 185 LEU A CA 1
ATOM 1386 C C . LEU A 1 185 ? -15.450 4.659 4.307 1.00 97.19 185 LEU A C 1
ATOM 1388 O O . LEU A 1 185 ? -16.509 4.168 4.704 1.00 97.19 185 LEU A O 1
ATOM 1392 N N . LEU A 1 186 ? -14.267 4.177 4.701 1.00 95.25 186 LEU A N 1
ATOM 1393 C CA . LEU A 1 186 ? -14.106 3.073 5.657 1.00 95.25 186 LEU A CA 1
ATOM 1394 C C . LEU A 1 186 ? -14.370 3.471 7.117 1.00 95.25 186 LEU A C 1
ATOM 1396 O O . LEU A 1 186 ? -14.391 2.605 7.991 1.00 95.25 186 LEU A O 1
ATOM 1400 N N . SER A 1 187 ? -14.613 4.748 7.425 1.00 92.50 187 SER A N 1
ATOM 1401 C CA . SER A 1 187 ? -14.679 5.230 8.813 1.00 92.50 187 SER A CA 1
ATOM 1402 C C . SER A 1 187 ? -15.835 4.687 9.656 1.00 92.50 187 SER A C 1
ATOM 1404 O O . SER A 1 187 ? -15.828 4.820 10.884 1.00 92.50 187 SER A O 1
ATOM 1406 N N . SER A 1 188 ? -16.805 4.041 9.007 1.00 85.69 188 SER A N 1
ATOM 1407 C CA . SER A 1 188 ? -17.896 3.302 9.645 1.00 85.69 188 SER A CA 1
ATOM 1408 C C . SER A 1 188 ? -17.489 1.910 10.152 1.00 85.69 188 SER A C 1
ATOM 1410 O O . SER A 1 188 ? -18.232 1.303 10.922 1.00 85.69 188 SER A O 1
ATOM 1412 N N . VAL A 1 189 ? -16.314 1.402 9.763 1.00 84.56 189 VAL A N 1
ATOM 1413 C CA . VAL A 1 189 ? -15.824 0.081 10.167 1.00 84.56 189 VAL A CA 1
ATOM 1414 C C . VAL A 1 189 ? -15.509 0.053 11.674 1.00 84.56 189 VAL A C 1
ATOM 1416 O O . VAL A 1 189 ? -14.851 0.974 12.176 1.00 84.56 189 VAL A O 1
ATOM 1419 N N . PRO A 1 190 ? -15.913 -1.015 12.399 1.00 76.38 190 PRO A N 1
ATOM 1420 C CA . PRO A 1 190 ? -15.688 -1.159 13.837 1.00 76.38 190 PRO A CA 1
ATOM 1421 C C . PRO A 1 190 ? -14.228 -0.938 14.292 1.00 76.38 190 PRO A C 1
ATOM 1423 O O . PRO A 1 190 ? -13.283 -1.094 13.507 1.00 76.38 190 PRO A O 1
ATOM 1426 N N . PRO A 1 191 ? -14.016 -0.575 15.573 1.00 70.94 191 PRO A N 1
ATOM 1427 C CA . PRO A 1 191 ? -12.689 -0.321 16.134 1.00 70.94 191 PRO A CA 1
ATOM 1428 C C . PRO A 1 191 ? -11.803 -1.580 16.206 1.00 70.94 191 PRO A C 1
ATOM 1430 O O . PRO A 1 191 ? -12.206 -2.695 15.850 1.00 70.94 191 PRO A O 1
ATOM 1433 N N . THR A 1 192 ? -10.558 -1.380 16.649 1.00 78.25 192 THR A N 1
ATOM 1434 C CA . THR A 1 192 ? -9.529 -2.424 16.776 1.00 78.25 192 THR A CA 1
ATOM 1435 C C . THR A 1 192 ? -9.994 -3.619 17.613 1.00 78.25 192 THR A C 1
ATOM 1437 O O . THR A 1 192 ? -10.849 -3.512 18.486 1.00 78.25 192 THR A O 1
ATOM 1440 N N . SER A 1 193 ? -9.458 -4.793 17.292 1.00 83.50 193 SER A N 1
ATOM 1441 C CA . SER A 1 193 ? -9.741 -6.083 17.919 1.00 83.50 193 SER A CA 1
ATOM 1442 C C . SER A 1 193 ? -8.426 -6.742 18.326 1.00 83.50 193 SER A C 1
ATOM 1444 O O . SER A 1 193 ? -7.427 -6.604 17.615 1.00 83.50 193 SER A O 1
ATOM 1446 N N . PRO A 1 194 ? -8.405 -7.542 19.407 1.00 83.62 194 PRO A N 1
ATOM 1447 C CA . PRO A 1 194 ? -7.254 -8.382 19.739 1.00 83.62 194 PRO A CA 1
ATOM 1448 C C . PRO A 1 194 ? -6.820 -9.322 18.600 1.00 83.62 194 PRO A C 1
ATOM 1450 O O . PRO A 1 194 ? -5.678 -9.773 18.576 1.00 83.62 194 PRO A O 1
ATOM 1453 N N . ALA A 1 195 ? -7.716 -9.621 17.653 1.00 89.50 195 ALA A N 1
ATOM 1454 C CA . ALA A 1 195 ? -7.420 -10.456 16.492 1.00 89.50 195 ALA A CA 1
ATOM 1455 C C . ALA A 1 195 ? -6.550 -9.766 15.423 1.00 89.50 195 ALA A C 1
ATOM 1457 O O . ALA A 1 195 ? -6.014 -10.465 14.573 1.00 89.50 195 ALA A O 1
ATOM 1458 N N . ASP A 1 196 ? -6.352 -8.442 15.487 1.00 94.94 196 ASP A N 1
ATOM 1459 C CA . ASP A 1 196 ? -5.679 -7.647 14.443 1.00 94.94 196 ASP A CA 1
ATOM 1460 C C . ASP A 1 196 ? -4.140 -7.814 14.417 1.00 94.94 196 ASP A C 1
ATOM 1462 O O . ASP A 1 196 ? -3.450 -7.210 13.596 1.00 94.94 196 ASP A O 1
ATOM 1466 N N . GLY A 1 197 ? -3.575 -8.641 15.307 1.00 95.19 197 GLY A N 1
ATOM 1467 C CA . GLY A 1 197 ? -2.134 -8.911 15.411 1.00 95.19 197 GLY A CA 1
ATOM 1468 C C . GLY A 1 197 ? -1.413 -9.193 14.079 1.00 95.19 197 GLY A C 1
ATOM 1469 O O . GLY A 1 197 ? -0.395 -8.543 13.832 1.00 95.19 197 GLY A O 1
ATOM 1470 N N . PRO A 1 198 ? -1.922 -10.084 13.203 1.00 96.69 198 PRO A N 1
ATOM 1471 C CA . PRO A 1 198 ? -1.333 -10.339 11.888 1.00 96.69 198 PRO A CA 1
ATOM 1472 C C . PRO A 1 198 ? -1.258 -9.087 11.009 1.00 96.69 198 PRO A C 1
ATOM 1474 O O . PRO A 1 198 ? -0.301 -8.917 10.267 1.00 96.69 198 PRO A O 1
ATOM 1477 N N . MET A 1 199 ? -2.245 -8.192 11.087 1.00 97.81 199 MET A N 1
ATOM 1478 C CA . MET A 1 199 ? -2.301 -6.996 10.239 1.00 97.81 199 MET A CA 1
ATOM 1479 C C . MET A 1 199 ? -1.329 -5.920 10.715 1.00 97.81 199 MET A C 1
ATOM 1481 O O . MET A 1 199 ? -0.684 -5.265 9.901 1.00 97.81 199 MET A O 1
ATOM 1485 N N . HIS A 1 200 ? -1.145 -5.790 12.031 1.00 97.75 200 HIS A N 1
ATOM 1486 C CA . HIS A 1 200 ? -0.073 -4.960 12.576 1.00 97.75 200 HIS A CA 1
ATOM 1487 C C . HIS A 1 200 ? 1.310 -5.506 12.203 1.00 97.75 200 HIS A C 1
ATOM 1489 O O . HIS A 1 200 ? 2.190 -4.736 11.829 1.00 97.75 200 HIS A O 1
ATOM 1495 N N . ALA A 1 201 ? 1.494 -6.829 12.286 1.00 98.06 201 ALA A N 1
ATOM 1496 C CA . ALA A 1 201 ? 2.739 -7.479 11.892 1.00 98.06 201 ALA A CA 1
ATOM 1497 C C . ALA A 1 201 ? 3.0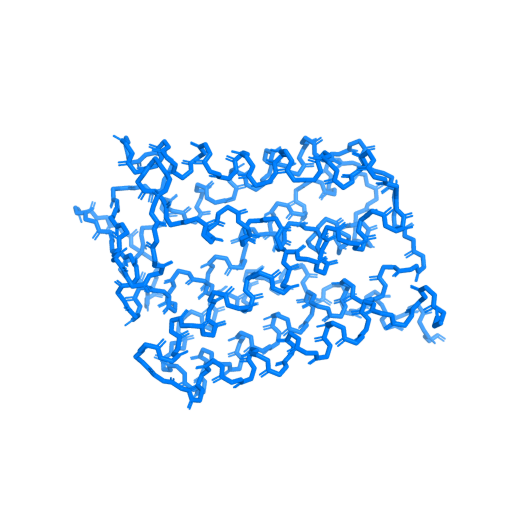24 -7.289 10.397 1.00 98.06 201 ALA A C 1
ATOM 1499 O O . ALA A 1 201 ? 4.145 -6.941 10.051 1.00 98.06 201 ALA A O 1
ATOM 1500 N N . LEU A 1 202 ? 2.010 -7.428 9.538 1.00 98.56 202 LEU A N 1
ATOM 1501 C CA . LEU A 1 202 ? 2.106 -7.128 8.111 1.00 98.56 202 LEU A CA 1
ATOM 1502 C C . LEU A 1 202 ? 2.534 -5.679 7.868 1.00 98.56 202 LEU A C 1
ATOM 1504 O O . LEU A 1 202 ? 3.490 -5.457 7.141 1.00 98.56 202 LEU A O 1
ATOM 1508 N N . TYR A 1 203 ? 1.876 -4.700 8.498 1.00 98.69 203 TYR A N 1
ATOM 1509 C CA . TYR A 1 203 ? 2.212 -3.284 8.309 1.00 98.69 203 TYR A CA 1
ATOM 1510 C C . TYR A 1 203 ? 3.667 -2.977 8.700 1.00 98.69 203 TYR A C 1
ATOM 1512 O O . TYR A 1 203 ? 4.401 -2.339 7.946 1.00 98.69 203 TYR A O 1
ATOM 1520 N N . LEU A 1 204 ? 4.098 -3.456 9.873 1.00 98.75 204 LEU A N 1
ATOM 1521 C CA . LEU A 1 204 ? 5.465 -3.265 10.367 1.00 98.75 204 LEU A CA 1
ATOM 1522 C C . LEU A 1 204 ? 6.494 -4.018 9.520 1.00 98.75 204 LEU A C 1
ATOM 1524 O O . LEU A 1 204 ? 7.576 -3.495 9.271 1.00 98.75 204 LEU A O 1
ATOM 1528 N N . TRP A 1 205 ? 6.158 -5.224 9.060 1.00 98.62 205 TRP A N 1
ATOM 1529 C CA . TRP A 1 205 ? 7.010 -5.989 8.161 1.00 98.62 205 TRP A CA 1
ATOM 1530 C C . TRP A 1 205 ? 7.161 -5.287 6.814 1.00 98.62 205 TRP A C 1
ATOM 1532 O O . TRP A 1 205 ? 8.292 -5.097 6.384 1.00 98.62 205 TRP A O 1
ATOM 1542 N N . THR A 1 206 ? 6.073 -4.837 6.180 1.00 98.50 206 THR A N 1
ATOM 1543 C CA . THR A 1 206 ? 6.130 -4.068 4.926 1.00 98.50 206 THR A CA 1
ATOM 1544 C C . THR A 1 206 ? 7.020 -2.838 5.093 1.00 98.50 206 THR A C 1
ATOM 1546 O O . THR A 1 206 ? 7.867 -2.594 4.243 1.00 98.50 206 THR A O 1
ATOM 1549 N N . TYR A 1 207 ? 6.915 -2.121 6.217 1.00 98.75 207 TYR A N 1
ATOM 1550 C CA . TYR A 1 207 ? 7.793 -0.988 6.518 1.00 98.75 207 TYR A CA 1
ATOM 1551 C C . TYR A 1 207 ? 9.274 -1.397 6.603 1.00 98.75 207 TYR A C 1
ATOM 1553 O O . TYR A 1 207 ? 10.097 -0.907 5.832 1.00 98.75 207 TYR A O 1
ATOM 1561 N N . CYS A 1 208 ? 9.624 -2.318 7.507 1.00 98.62 208 CYS A N 1
ATOM 1562 C CA . CYS A 1 208 ? 11.020 -2.703 7.734 1.00 98.62 208 CYS A CA 1
ATOM 1563 C C . CYS A 1 208 ? 11.650 -3.373 6.504 1.00 98.62 208 CYS A C 1
ATOM 1565 O O . CYS A 1 208 ? 12.800 -3.093 6.167 1.00 98.62 208 CYS A O 1
ATOM 1567 N N . SER A 1 209 ? 10.902 -4.254 5.838 1.00 98.38 209 SER A N 1
ATOM 1568 C CA . SER A 1 209 ? 11.374 -4.969 4.651 1.00 98.38 209 SER A CA 1
ATOM 1569 C C . SER A 1 209 ? 11.534 -4.044 3.451 1.00 98.38 209 SER A C 1
ATOM 1571 O O . SER A 1 209 ? 12.533 -4.187 2.760 1.00 98.38 209 SER A O 1
ATOM 1573 N N . SER A 1 210 ? 10.647 -3.061 3.240 1.00 98.50 210 SER A N 1
ATOM 1574 C CA . SER A 1 210 ? 10.811 -2.082 2.152 1.00 98.50 210 SER A CA 1
ATOM 1575 C C . SER A 1 210 ? 12.033 -1.197 2.386 1.00 98.50 210 SER A C 1
ATOM 1577 O O . SER A 1 210 ? 12.859 -1.054 1.493 1.00 98.50 210 SER A O 1
ATOM 1579 N N . VAL A 1 211 ? 12.239 -0.686 3.609 1.00 98.69 211 VAL A N 1
ATOM 1580 C CA . VAL A 1 211 ? 13.456 0.086 3.930 1.00 98.69 211 VAL A CA 1
ATOM 1581 C C . VAL A 1 211 ? 14.717 -0.726 3.615 1.00 98.69 211 VAL A C 1
ATOM 1583 O O . VAL A 1 211 ? 15.620 -0.223 2.947 1.00 98.69 211 VAL A O 1
ATOM 1586 N N . LEU A 1 212 ? 14.771 -1.989 4.048 1.00 98.44 212 LEU A N 1
ATOM 1587 C CA . LEU A 1 212 ? 15.916 -2.866 3.799 1.00 98.44 212 LEU A CA 1
ATOM 1588 C C . LEU A 1 212 ? 16.086 -3.202 2.309 1.00 98.44 212 LEU A C 1
ATOM 1590 O O . LEU A 1 212 ? 17.191 -3.094 1.780 1.00 98.44 212 LEU A O 1
ATOM 1594 N N . ALA A 1 213 ? 15.010 -3.615 1.637 1.00 98.12 213 ALA A N 1
ATOM 1595 C CA . ALA A 1 213 ? 15.025 -4.013 0.234 1.00 98.12 213 ALA A CA 1
ATOM 1596 C C . ALA A 1 213 ? 15.500 -2.861 -0.654 1.00 98.12 213 ALA A C 1
ATOM 1598 O O . ALA A 1 213 ? 16.426 -3.041 -1.445 1.00 98.12 213 ALA A O 1
ATOM 1599 N N . HIS A 1 214 ? 14.936 -1.667 -0.473 1.00 98.56 214 HIS A N 1
ATOM 1600 C CA . HIS A 1 214 ? 15.286 -0.487 -1.257 1.00 98.56 214 HIS A CA 1
ATOM 1601 C C . HIS A 1 214 ? 16.706 0.003 -0.973 1.00 98.56 214 HIS A C 1
ATOM 1603 O O . HIS A 1 214 ? 17.418 0.346 -1.913 1.00 98.56 214 HIS A O 1
ATOM 1609 N N . ALA A 1 215 ? 17.157 -0.017 0.285 1.00 97.88 215 ALA A N 1
ATOM 1610 C CA . ALA A 1 215 ? 18.499 0.445 0.639 1.00 97.88 215 ALA A CA 1
ATOM 1611 C C . ALA A 1 215 ? 19.613 -0.518 0.198 1.00 97.88 215 ALA A C 1
ATOM 1613 O O . ALA A 1 215 ? 20.685 -0.061 -0.192 1.00 97.88 215 ALA A O 1
ATOM 1614 N N . VAL A 1 216 ? 19.382 -1.833 0.283 1.00 97.75 216 VAL A N 1
ATOM 1615 C CA . VAL A 1 216 ? 20.452 -2.840 0.162 1.00 97.75 216 VAL A CA 1
ATOM 1616 C C . VAL A 1 216 ? 20.366 -3.655 -1.124 1.00 97.75 216 VAL A C 1
ATOM 1618 O O . VAL A 1 216 ? 21.398 -3.945 -1.720 1.00 97.75 216 VAL A O 1
ATOM 1621 N N . PHE A 1 217 ? 19.166 -4.033 -1.564 1.00 97.44 217 PHE A N 1
ATOM 1622 C CA . PHE A 1 217 ? 19.008 -5.019 -2.638 1.00 97.44 217 PHE A CA 1
ATOM 1623 C C . PHE A 1 217 ? 18.573 -4.416 -3.976 1.00 97.44 217 PHE A C 1
ATOM 1625 O O . PHE A 1 217 ? 18.968 -4.917 -5.024 1.00 97.44 217 PHE A O 1
ATOM 1632 N N . LEU A 1 218 ? 17.759 -3.358 -3.954 1.00 96.81 218 LEU A N 1
ATOM 1633 C CA . LEU A 1 218 ? 17.195 -2.756 -5.168 1.00 96.81 218 LEU A CA 1
ATOM 1634 C C . LEU A 1 218 ? 17.988 -1.542 -5.667 1.00 96.81 218 LEU A C 1
ATOM 1636 O O . LEU A 1 218 ? 17.722 -1.062 -6.763 1.00 96.81 218 LEU A O 1
ATOM 1640 N N . GLY A 1 219 ? 18.946 -1.036 -4.883 1.00 96.50 219 GLY A N 1
ATOM 1641 C CA . GLY A 1 219 ? 19.727 0.148 -5.256 1.00 96.50 219 GLY A CA 1
ATOM 1642 C C . GLY A 1 219 ? 18.899 1.438 -5.289 1.00 96.50 219 GLY A C 1
ATOM 1643 O O . GLY A 1 219 ? 19.181 2.328 -6.084 1.00 96.50 219 GLY A O 1
ATOM 1644 N N . LEU A 1 220 ? 17.887 1.552 -4.422 1.00 97.88 220 LEU A N 1
ATOM 1645 C CA . LEU A 1 220 ? 16.948 2.676 -4.341 1.00 97.88 220 LEU A CA 1
ATOM 1646 C C . LEU A 1 220 ? 17.065 3.418 -2.987 1.00 97.88 220 LEU A C 1
ATOM 1648 O O . LEU A 1 220 ? 16.075 3.528 -2.256 1.00 97.88 220 LEU A O 1
ATOM 1652 N N . PRO A 1 221 ? 18.245 3.955 -2.610 1.00 98.06 221 PRO A N 1
ATOM 1653 C CA . PRO A 1 221 ? 18.467 4.531 -1.280 1.00 98.06 221 PRO A CA 1
ATOM 1654 C C . PRO A 1 221 ? 17.594 5.762 -0.995 1.00 98.06 221 PRO A C 1
ATOM 1656 O O . PRO A 1 221 ? 17.180 5.975 0.142 1.00 98.06 221 PRO A O 1
ATOM 1659 N N . TRP A 1 222 ? 17.261 6.555 -2.017 1.00 98.25 222 TRP A N 1
ATOM 1660 C CA . TRP A 1 222 ? 16.377 7.713 -1.861 1.00 98.25 222 TRP A CA 1
ATOM 1661 C C . TRP A 1 222 ? 14.931 7.316 -1.588 1.00 98.25 222 TRP A C 1
ATOM 1663 O O . TRP A 1 222 ? 14.284 7.917 -0.734 1.00 98.25 222 TRP A O 1
ATOM 1673 N N . SER A 1 223 ? 14.443 6.264 -2.244 1.00 98.19 223 SER A N 1
ATOM 1674 C CA . SER A 1 223 ? 13.145 5.674 -1.912 1.00 98.19 223 SER A CA 1
ATOM 1675 C C . SER A 1 223 ? 13.161 5.073 -0.505 1.00 98.19 223 SER A C 1
ATOM 1677 O O . SER A 1 223 ? 12.229 5.306 0.261 1.00 98.19 223 SER A O 1
ATOM 1679 N N . ALA A 1 224 ? 14.254 4.406 -0.108 1.00 98.44 224 ALA A N 1
ATOM 1680 C CA . ALA A 1 224 ? 14.416 3.912 1.258 1.00 98.44 224 ALA A CA 1
ATOM 1681 C C . ALA A 1 224 ? 14.331 5.040 2.302 1.00 98.44 224 ALA A C 1
ATOM 1683 O O . ALA A 1 224 ? 13.676 4.878 3.331 1.00 98.44 224 ALA A O 1
ATOM 1684 N N . LEU A 1 225 ? 14.946 6.194 2.019 1.00 98.62 225 LEU A N 1
ATOM 1685 C CA . LEU A 1 225 ? 14.886 7.377 2.874 1.00 98.62 225 LEU A CA 1
ATOM 1686 C C . LEU A 1 225 ? 13.473 7.971 2.931 1.00 98.62 225 LEU A C 1
ATOM 1688 O O . LEU A 1 225 ? 12.921 8.122 4.020 1.00 98.62 225 LEU A O 1
ATOM 1692 N N . TRP A 1 226 ? 12.878 8.305 1.782 1.00 98.50 226 TRP A N 1
ATOM 1693 C CA . TRP A 1 226 ? 11.562 8.948 1.732 1.00 98.50 226 TRP A CA 1
ATOM 1694 C C . TRP A 1 226 ? 10.462 8.045 2.279 1.00 98.50 226 TRP A C 1
ATOM 1696 O O . TRP A 1 226 ? 9.689 8.480 3.131 1.00 98.50 226 TRP A O 1
ATOM 1706 N N . GLY A 1 227 ? 10.424 6.781 1.857 1.00 98.25 227 GLY A N 1
ATOM 1707 C CA . GLY A 1 227 ? 9.487 5.797 2.385 1.00 98.25 227 GLY A CA 1
ATOM 1708 C C . GLY A 1 227 ? 9.730 5.505 3.865 1.00 98.25 227 GLY A C 1
ATOM 1709 O O . GLY A 1 227 ? 8.774 5.408 4.636 1.00 98.25 227 GLY A O 1
ATOM 1710 N N . GLY A 1 228 ? 10.996 5.448 4.296 1.00 98.56 228 GLY A N 1
ATOM 1711 C CA . GLY A 1 228 ? 11.372 5.295 5.700 1.00 98.56 228 GLY A CA 1
ATOM 1712 C C . GLY A 1 228 ? 10.828 6.428 6.572 1.00 98.56 228 GLY A C 1
ATOM 1713 O O . GLY A 1 228 ? 10.190 6.180 7.594 1.00 98.56 228 GLY A O 1
ATOM 1714 N N . LEU A 1 229 ? 11.004 7.677 6.137 1.00 98.50 229 LEU A N 1
ATOM 1715 C CA . LEU A 1 229 ? 10.468 8.849 6.828 1.00 98.50 229 LEU A CA 1
ATOM 1716 C C . LEU A 1 229 ? 8.935 8.881 6.780 1.00 98.50 229 LEU A C 1
ATOM 1718 O O . LEU A 1 229 ? 8.298 9.019 7.822 1.00 98.50 229 LEU A O 1
ATOM 1722 N N . GLY A 1 230 ? 8.341 8.720 5.596 1.00 98.38 230 GLY A N 1
ATOM 1723 C CA . GLY A 1 230 ? 6.899 8.829 5.382 1.00 98.38 230 GLY A CA 1
ATOM 1724 C C . GLY A 1 230 ? 6.111 7.737 6.101 1.00 98.38 230 GLY A C 1
ATOM 1725 O O . GLY A 1 230 ? 5.262 8.027 6.945 1.00 98.38 230 GLY A O 1
ATOM 1726 N N . MET A 1 231 ? 6.406 6.467 5.818 1.00 98.56 231 MET A N 1
ATOM 1727 C CA . MET A 1 231 ? 5.683 5.339 6.415 1.00 98.56 231 MET A CA 1
ATOM 1728 C C . MET A 1 231 ? 6.061 5.161 7.895 1.00 98.56 231 MET A C 1
ATOM 1730 O O . MET A 1 231 ? 5.238 4.701 8.697 1.00 98.56 231 MET A O 1
ATOM 1734 N N . GLY A 1 232 ? 7.260 5.615 8.284 1.00 98.50 232 GLY A N 1
ATOM 1735 C CA . GLY A 1 232 ? 7.739 5.676 9.664 1.00 98.50 232 GLY A CA 1
ATOM 1736 C C . GLY A 1 232 ? 6.858 6.520 10.589 1.00 98.50 232 GLY A C 1
ATOM 1737 O O . GLY A 1 232 ? 6.704 6.152 11.756 1.00 98.50 232 GLY A O 1
ATOM 1738 N N . LEU A 1 233 ? 6.186 7.561 10.071 1.00 98.50 233 LEU A N 1
ATOM 1739 C CA . LEU A 1 233 ? 5.220 8.378 10.828 1.00 98.50 233 LEU A CA 1
ATOM 1740 C C . LEU A 1 233 ? 4.086 7.548 11.447 1.00 98.50 233 LEU A C 1
ATOM 1742 O O . LEU A 1 233 ? 3.524 7.931 12.472 1.00 98.50 233 LEU A O 1
ATOM 1746 N N . VAL A 1 234 ? 3.754 6.406 10.842 1.00 98.62 234 VAL A N 1
ATOM 1747 C CA . VAL A 1 234 ? 2.724 5.480 11.332 1.00 98.62 234 VAL A CA 1
ATOM 1748 C C . VAL A 1 234 ? 3.362 4.227 11.931 1.00 98.62 234 VAL A C 1
ATOM 1750 O O . VAL A 1 234 ? 2.976 3.799 13.020 1.00 98.62 234 VAL A O 1
ATOM 1753 N N . ALA A 1 235 ? 4.364 3.650 11.260 1.00 98.62 235 ALA A N 1
ATOM 1754 C CA . ALA A 1 235 ? 4.984 2.393 11.670 1.00 98.62 235 ALA A CA 1
ATOM 1755 C C . ALA A 1 235 ? 5.711 2.500 13.021 1.00 98.62 235 ALA A C 1
ATOM 1757 O O . ALA A 1 235 ? 5.532 1.638 13.885 1.00 98.62 235 ALA A O 1
ATOM 1758 N N . VAL A 1 236 ? 6.484 3.568 13.250 1.00 98.56 236 VAL A N 1
ATOM 1759 C CA . VAL A 1 236 ? 7.265 3.721 14.488 1.00 98.56 236 VAL A CA 1
ATOM 1760 C C . VAL A 1 236 ? 6.350 3.909 15.707 1.00 98.56 236 VAL A C 1
ATOM 1762 O O . VAL A 1 236 ? 6.473 3.127 16.658 1.00 98.56 236 VAL A O 1
ATOM 1765 N N . PRO A 1 237 ? 5.370 4.841 15.712 1.00 98.38 237 PRO A N 1
ATOM 1766 C CA . PRO A 1 237 ? 4.431 4.953 16.827 1.00 98.38 237 PRO A CA 1
ATOM 1767 C C . PRO A 1 237 ? 3.612 3.680 17.054 1.00 98.38 237 PRO A C 1
ATOM 1769 O O . PRO A 1 237 ? 3.322 3.344 18.206 1.00 98.38 237 PRO A O 1
ATOM 1772 N N . LEU A 1 238 ? 3.250 2.958 15.983 1.00 98.12 238 LEU A N 1
ATOM 1773 C CA . LEU A 1 238 ? 2.544 1.680 16.093 1.00 98.12 238 LEU A CA 1
ATOM 1774 C C . LEU A 1 238 ? 3.394 0.672 16.871 1.00 98.12 238 LEU A C 1
ATOM 1776 O O . LEU A 1 238 ? 2.915 0.111 17.857 1.00 98.12 238 LEU A O 1
ATOM 1780 N N . GLY A 1 239 ? 4.657 0.489 16.476 1.00 97.69 239 GLY A N 1
ATOM 1781 C CA . GLY A 1 239 ? 5.596 -0.403 17.156 1.00 97.69 239 GLY A CA 1
ATOM 1782 C C . GLY A 1 239 ? 5.765 -0.055 18.637 1.00 97.69 239 GLY A C 1
ATOM 1783 O O . GLY A 1 239 ? 5.616 -0.925 19.496 1.00 97.69 239 GLY A O 1
ATOM 1784 N N . VAL A 1 240 ? 5.963 1.231 18.953 1.00 98.00 240 VAL A N 1
ATOM 1785 C CA . VAL A 1 240 ? 6.099 1.714 20.340 1.00 98.00 240 VAL A CA 1
ATOM 1786 C C . VAL A 1 240 ? 4.844 1.421 21.167 1.00 98.00 240 VAL A C 1
ATOM 1788 O O . VAL A 1 240 ? 4.950 0.933 22.295 1.00 98.00 240 VAL A O 1
ATOM 1791 N N . ARG A 1 241 ? 3.640 1.683 20.636 1.00 96.31 241 ARG A N 1
ATOM 1792 C CA . ARG A 1 241 ? 2.391 1.402 21.368 1.00 96.31 241 ARG A CA 1
ATOM 1793 C C . ARG A 1 241 ? 2.163 -0.090 21.576 1.00 96.31 241 ARG A C 1
ATOM 1795 O O . ARG A 1 241 ? 1.689 -0.474 22.642 1.00 96.31 241 ARG A O 1
ATOM 1802 N N . LEU A 1 242 ? 2.480 -0.923 20.588 1.00 95.12 242 LEU A N 1
ATOM 1803 C CA . LEU A 1 242 ? 2.336 -2.375 20.709 1.00 95.12 242 LEU A CA 1
ATOM 1804 C C . LEU A 1 242 ? 3.329 -2.965 21.713 1.00 95.12 242 LEU A C 1
ATOM 1806 O O . LEU A 1 242 ? 2.946 -3.857 22.466 1.00 95.12 242 LEU A O 1
ATOM 1810 N N . TRP A 1 243 ? 4.558 -2.444 21.770 1.00 94.50 243 TRP A N 1
ATOM 1811 C CA . TRP A 1 243 ? 5.547 -2.821 22.782 1.00 94.50 243 TRP A CA 1
ATOM 1812 C C . TRP A 1 243 ? 5.049 -2.498 24.192 1.00 94.50 243 TRP A C 1
ATOM 1814 O O . TRP A 1 243 ? 4.968 -3.381 25.039 1.00 94.50 243 TRP A O 1
ATOM 1824 N N . ARG A 1 244 ? 4.632 -1.246 24.429 1.00 94.25 244 ARG A N 1
ATOM 1825 C CA . ARG A 1 244 ? 4.176 -0.780 25.752 1.00 94.25 244 ARG A CA 1
ATOM 1826 C C . ARG A 1 244 ? 2.935 -1.499 26.281 1.00 94.25 244 ARG A C 1
ATOM 1828 O O . ARG A 1 244 ? 2.700 -1.461 27.473 1.00 94.25 244 ARG A O 1
ATOM 1835 N N . ARG A 1 245 ? 2.122 -2.110 25.414 1.00 88.75 245 ARG A N 1
ATOM 1836 C CA . ARG A 1 245 ? 0.955 -2.917 25.822 1.00 88.75 245 ARG A CA 1
ATOM 1837 C C . ARG A 1 245 ? 1.320 -4.346 26.242 1.00 88.75 245 ARG A C 1
ATOM 1839 O O . ARG A 1 245 ? 0.447 -5.057 26.726 1.00 88.75 245 ARG A O 1
ATOM 1846 N N . ARG A 1 246 ? 2.550 -4.793 25.961 1.00 81.75 246 ARG A N 1
ATOM 1847 C CA . ARG A 1 246 ? 3.066 -6.123 26.324 1.00 81.75 246 ARG A CA 1
ATOM 1848 C C . ARG A 1 246 ? 3.942 -6.098 27.579 1.00 81.75 246 ARG A C 1
ATOM 1850 O O . ARG A 1 246 ? 4.096 -7.150 28.189 1.00 81.75 246 ARG A O 1
ATOM 1857 N N . SER A 1 247 ? 4.548 -4.948 27.881 1.00 63.88 247 SER A N 1
ATOM 1858 C CA . SER A 1 247 ? 5.266 -4.659 29.132 1.00 63.88 247 SER A CA 1
ATOM 1859 C C . SER A 1 247 ? 4.284 -4.333 30.249 1.00 63.88 247 SER A C 1
ATOM 1861 O O . SER A 1 247 ? 4.589 -4.717 31.393 1.00 63.88 247 SER A O 1
#

Radius of gyration: 16.95 Å; Cα contacts (8 Å, |Δi|>4): 368; chains: 1; bounding box: 41×44×50 Å

Solvent-accessible surface area (backbone atoms only — not comparable to full-atom values): 12492 Å² total; per-residue (Å²): 128,65,86,80,51,56,57,51,52,52,47,53,54,44,51,52,43,61,62,46,39,68,76,47,58,70,70,62,26,40,50,42,53,52,52,39,32,52,50,36,24,52,46,35,42,50,48,35,25,74,77,66,34,60,70,49,21,49,50,48,42,51,48,26,22,52,42,37,42,53,49,49,30,40,13,59,75,68,25,46,58,46,41,43,46,48,65,46,71,73,70,49,65,59,56,77,76,33,42,64,55,55,20,35,40,44,31,23,46,42,47,25,19,48,48,44,15,45,76,73,36,93,47,72,68,51,22,19,50,44,14,4,46,36,35,27,21,49,46,44,45,50,50,59,60,35,44,75,68,52,46,32,50,62,58,84,90,70,60,33,48,88,80,42,63,76,47,40,51,53,24,59,55,27,40,33,53,51,29,29,53,41,31,53,72,49,62,82,59,79,79,73,55,93,79,46,57,54,36,47,49,49,47,45,46,54,52,57,48,46,32,49,39,23,50,72,60,65,74,32,51,44,34,18,50,52,18,44,57,49,27,35,73,45,44,52,59,44,52,54,55,57,50,64,73,74,108

Organism: NCBI:txid65505

Mean predicted aligned error: 3.22 Å

InterPro domains:
  IPR007354 Bisanhydrobacterioruberin hydratase CruF-like [PF04240] (35-197)
  IPR007354 Bisanhydrobacterioruberin hydratase CruF-like [PTHR39419] (19-212)

Nearest PDB structures (foldseek):
  4xu6-assembly1_A  TM=6.616E-01  e=7.625E-02  Mycolicibacterium vanbaalenii PYR-1
  4xu4-assembly1_A  TM=6.874E-01  e=1.447E-01  Mycolicibacterium vanbaalenii PYR-1

Secondary structure (DSSP, 8-state):
--TTTHHHHHHHHHHHHHHHGGG--HHHHHHHHHHHHHHHHHHHHHHHHHHH-HHHHHHHHIIIIIHHHHHHHHHHHH-TTT-SEEE-STT--EETTEETHHHHHHHHHHHHHHHHHHHH-SSHHHHHHHHHHHHHTTHHHHHHHHHHTTSEEE-SS--EETTEEEEEHHHHHHHHHHHHHHHHHGGGS----GGGHHHHHHHHHHHHHHHHIIIIISS-HHHHHHHHHHHHHHHHHHHHHHHHTT-

Foldseek 3Di:
DPPLCVLVVLLVVLLVLLVVLLVDDDLVNLVSLLVSLVSLLCSLLVLCCSPQNNVLSVLLLCLQLVLQLVQVLCCCVPVPQFGHKAFDCSNDDDDSRHRSSRSSNRSSQLRLLLQLLLLVDPDLLSSLLSSLLLSLLLVLLVVVLCVLNPRMFHDDDAADDVLRRGGHPSNSVRSSVSSSVSSNSSSPGDGHDPSCVSSLVSSLSSQVSSLCSCCPRRVNNVSSVSSNVRNCVRNVVSVVSVVVVVD

Sequence (247 aa):
MSFRRWPWLLLAALVLLQIGYPLTSGSTRAGLVTVTVVAGFVLSVGHAAVTRGPRVAAVLVVVTCVGGLATEALGVATGFPFGHYDYGDTLGGKVLGVPWVIPLAWTWMAWPAWLAAGVLASTRVVRVLVAGVGLAAWDLFLDPQMVAERYWTWSGAFAGLPGVPEIPVRNYLGWLLVAVVMMALLSSVPPTSPADGPMHALYLWTYCSSVLAHAVFLGLPWSALWGGLGMGLVAVPLGVRLWRRRS

pLDDT: mean 95.59, std 6.32, range [49.88, 98.75]